Protein AF-0000000078254996 (afdb_homodimer)

Foldseek 3Di:
DCPPPPPPDPPPPPPDPPVPDPDDPPPPPCPVPPPVPPPPPQQDKAKAFWEWAQVCVVVVVVCVQWFPDTPYHHNCLLFVVVDPPRDIDIERFKKKKKKDFDADPNDTDGIIMGIHYQQHGTPQGWDVVVCVVQVLPPAFDKDKDAQQNTGDDPDPPDDGDGDIMIMTMHGHHHPHRDDPPPPPPPVD/DDPPPPPPDPPPPPPDPPVPDPDDPPPPPPPPPPPVPPPPPQQDKAKAFWEWAQVCVVVVVVCVQWFPDTPYHHNCLLFVVVDPPRDIDIERFKKKKKKDFDADPNDTDGIIMGIHYQAHGTPQGWDVVVCVVQVLPPAFDKDKDAQQNTGDDPDPPDDGDGDIMIMTMHGHHHPHRDDPPPPPPPVD

Organism: Caenorhabditis remanei (NCBI:txid31234)

Nearest PDB structures (foldseek):
  3ule-assembly1_D  TM=3.523E-01  e=4.852E+00  Bos taurus
  3ule-assembly1_D  TM=3.523E-01  e=4.850E+00  Bos taurus

Sequence (376 aa):
MIIRLVTILMTSLLTPSWAVNPSKISNFDESFGRISGGAGPLPRQVECYSCMSLSYQTSWKYLQATYIYPKVFTDRCRDPNSERGMPTVMCSSVCVSLMEPDVEAGVFIGFKHIRGCLDRVLRHGFNQSALRTHRFHQNNHCRTLSRSALFNPARTTDPPALGDVQLCSCYGDRCNYSTPLMTSSLLLMIIRLVTILMTSLLTPSWAVNPSKISNFDESFGRISGGAGPLPRQVECYSCMSLSYQTSWKYLQATYIYPKVFTDRCRDPNSERGMPTVMCSSVCVSLMEPDVEAGVFIGFKHIRGCLDRVLRHGFNQSALRTHRFHQNNHCRTLSRSALFNPARTTDPPALGDVQLCSCYGDRCNYSTPLMTSSLLL

Structure (mmCIF, N/CA/C/O backbone):
data_AF-0000000078254996-model_v1
#
loop_
_entity.id
_entity.type
_entity.pdbx_description
1 polymer 'Uncharacterized protein'
#
loop_
_atom_site.group_PDB
_atom_site.id
_atom_site.type_symbol
_atom_site.label_atom_id
_atom_site.label_alt_id
_atom_site.label_comp_id
_atom_site.label_asym_id
_atom_site.label_entity_id
_atom_site.label_seq_id
_atom_site.pdbx_PDB_ins_code
_atom_site.Cartn_x
_atom_site.Cartn_y
_atom_site.Cartn_z
_atom_site.occupancy
_atom_site.B_iso_or_equiv
_atom_site.auth_seq_id
_atom_site.auth_comp_id
_atom_site.auth_asym_id
_atom_site.auth_atom_id
_atom_site.pdbx_PDB_model_num
ATOM 1 N N . MET A 1 1 ? 70.875 24.422 -9.594 1 22.95 1 MET A N 1
ATOM 2 C CA . MET A 1 1 ? 70.312 24.422 -8.266 1 22.95 1 MET A CA 1
ATOM 3 C C . MET A 1 1 ? 70.188 25.828 -7.699 1 22.95 1 MET A C 1
ATOM 5 O O . MET A 1 1 ? 69.938 26.016 -6.516 1 22.95 1 MET A O 1
ATOM 9 N N . ILE A 1 2 ? 70.375 26.906 -8.484 1 27.72 2 ILE A N 1
ATOM 10 C CA . ILE A 1 2 ? 70.75 28.234 -8.016 1 27.72 2 ILE A CA 1
ATOM 11 C C . ILE A 1 2 ? 69.562 28.953 -7.383 1 27.72 2 ILE A C 1
ATOM 13 O O . ILE A 1 2 ? 68.562 29.203 -8.055 1 27.72 2 ILE A O 1
ATOM 17 N N . ILE A 1 3 ? 69.312 28.797 -6.004 1 25.34 3 ILE A N 1
ATOM 18 C CA . ILE A 1 3 ? 68.375 29.109 -4.984 1 25.34 3 ILE A CA 1
ATOM 19 C C . ILE A 1 3 ? 68.25 30.609 -4.773 1 25.34 3 ILE A C 1
ATOM 21 O O . ILE A 1 3 ? 69.125 31.219 -4.156 1 25.34 3 ILE A O 1
ATOM 25 N N . ARG A 1 4 ? 68.062 31.453 -5.844 1 24.3 4 ARG A N 1
ATOM 26 C CA . ARG A 1 4 ? 68.25 32.875 -5.641 1 24.3 4 ARG A CA 1
ATOM 27 C C . ARG A 1 4 ? 67.25 33.406 -4.609 1 24.3 4 ARG A C 1
ATOM 29 O O . ARG A 1 4 ? 66 33.281 -4.777 1 24.3 4 ARG A O 1
ATOM 36 N N . LEU A 1 5 ? 67.625 33.531 -3.295 1 25.73 5 LEU A N 1
ATOM 37 C CA . LEU A 1 5 ? 67.062 33.906 -2 1 25.73 5 LEU A CA 1
ATOM 38 C C . LEU A 1 5 ? 66.562 35.344 -2.023 1 25.73 5 LEU A C 1
ATOM 40 O O . LEU A 1 5 ? 67.375 36.281 -2.211 1 25.73 5 LEU A O 1
ATOM 44 N N . VAL A 1 6 ? 65.438 35.625 -2.775 1 26.94 6 VAL A N 1
ATOM 45 C CA . VAL A 1 6 ? 65.062 37.031 -2.961 1 26.94 6 VAL A CA 1
ATOM 46 C C . VAL A 1 6 ? 64.688 37.656 -1.616 1 26.94 6 VAL A C 1
ATOM 48 O O . VAL A 1 6 ? 63.844 37.125 -0.894 1 26.94 6 VAL A O 1
ATOM 51 N N . THR A 1 7 ? 65.562 38.375 -0.897 1 23.38 7 THR A N 1
ATOM 52 C CA . THR A 1 7 ? 65.625 39.062 0.392 1 23.38 7 THR A CA 1
ATOM 53 C C . THR A 1 7 ? 64.562 40.188 0.434 1 23.38 7 THR A C 1
ATOM 55 O O . THR A 1 7 ? 64.688 41.188 -0.291 1 23.38 7 THR A O 1
ATOM 58 N N . ILE A 1 8 ? 63.281 39.812 0.28 1 26.47 8 ILE A N 1
ATOM 59 C CA . ILE A 1 8 ? 62.312 40.906 0.148 1 26.47 8 ILE A CA 1
ATOM 60 C C . ILE A 1 8 ? 62.344 41.781 1.407 1 26.47 8 ILE A C 1
ATOM 62 O O . ILE A 1 8 ? 62.281 41.25 2.523 1 26.47 8 ILE A O 1
ATOM 66 N N . LEU A 1 9 ? 62.875 43 1.318 1 25.31 9 LEU A N 1
ATOM 67 C CA . LEU A 1 9 ? 63.125 44.125 2.221 1 25.31 9 LEU A CA 1
ATOM 68 C C . LEU A 1 9 ? 61.844 44.562 2.898 1 25.31 9 LEU A C 1
ATOM 70 O O . LEU A 1 9 ? 60.875 44.906 2.225 1 25.31 9 LEU A O 1
ATOM 74 N N . MET A 1 10 ? 61.531 44.125 4.188 1 25.19 10 MET A N 1
ATOM 75 C CA . MET A 1 10 ? 60.469 44.219 5.16 1 25.19 10 MET A CA 1
ATOM 76 C C . MET A 1 10 ? 60.281 45.656 5.633 1 25.19 10 MET A C 1
ATOM 78 O O . MET A 1 10 ? 61.156 46.25 6.27 1 25.19 10 MET A O 1
ATOM 82 N N . THR A 1 11 ? 60.031 46.656 4.703 1 25.75 11 THR A N 1
ATOM 83 C CA . THR A 1 11 ? 60.031 48.031 5.191 1 25.75 11 THR A CA 1
ATOM 84 C C . THR A 1 11 ? 58.969 48.219 6.285 1 25.75 11 THR A C 1
ATOM 86 O O . THR A 1 11 ? 57.844 47.75 6.145 1 25.75 11 THR A O 1
ATOM 89 N N . SER A 1 12 ? 59.406 48.375 7.543 1 26.39 12 SER A N 1
ATOM 90 C CA . SER A 1 12 ? 58.812 48.5 8.875 1 26.39 12 SER A CA 1
ATOM 91 C C . SER A 1 12 ? 58 49.781 8.977 1 26.39 12 SER A C 1
ATOM 93 O O . SER A 1 12 ? 58.531 50.906 8.883 1 26.39 12 SER A O 1
ATOM 95 N N . LEU A 1 13 ? 56.875 49.875 8.195 1 27.14 13 LEU A N 1
ATOM 96 C CA . LEU A 1 13 ? 56.062 51.125 8.242 1 27.14 13 LEU A CA 1
ATOM 97 C C . LEU A 1 13 ? 55.625 51.438 9.664 1 27.14 13 LEU A C 1
ATOM 99 O O . LEU A 1 13 ? 55.125 50.562 10.367 1 27.14 13 LEU A O 1
ATOM 103 N N . LEU A 1 14 ? 56.281 52.406 10.266 1 28.95 14 LEU A N 1
ATOM 104 C CA . LEU A 1 14 ? 56.219 53.031 11.594 1 28.95 14 LEU A CA 1
ATOM 105 C C . LEU A 1 14 ? 54.812 53.562 11.867 1 28.95 14 LEU A C 1
ATOM 107 O O . LEU A 1 14 ? 54.375 54.5 11.188 1 28.95 14 LEU A O 1
ATOM 111 N N . THR A 1 15 ? 53.75 52.812 11.719 1 30.97 15 THR A N 1
ATOM 112 C CA . THR A 1 15 ? 52.438 53.469 11.797 1 30.97 15 THR A CA 1
ATOM 113 C C . THR A 1 15 ? 52.25 54.156 13.148 1 30.97 15 THR A C 1
ATOM 115 O O . THR A 1 15 ? 52.625 53.594 14.188 1 30.97 15 THR A O 1
ATOM 118 N N . PRO A 1 16 ? 52.188 55.5 13.172 1 28.94 16 PRO A N 1
ATOM 119 C CA . PRO A 1 16 ? 52.156 56.438 14.312 1 28.94 16 PRO A CA 1
ATOM 120 C C . PRO A 1 16 ? 51.031 56.094 15.297 1 28.94 16 PRO A C 1
ATOM 122 O O . PRO A 1 16 ? 50.031 55.5 14.906 1 28.94 16 PRO A O 1
ATOM 125 N N . SER A 1 17 ? 51.344 55.938 16.594 1 26.16 17 SER A N 1
ATOM 126 C CA . SER A 1 17 ? 50.688 55.5 17.812 1 26.16 17 SER A CA 1
ATOM 127 C C . SER A 1 17 ? 49.656 56.531 18.297 1 26.16 17 SER A C 1
ATOM 129 O O . SER A 1 17 ? 49.938 57.281 19.234 1 26.16 17 SER A O 1
ATOM 131 N N . TRP A 1 18 ? 48.844 57.125 17.359 1 28.91 18 TRP A N 1
ATOM 132 C CA . TRP A 1 18 ? 48.062 58.219 17.953 1 28.91 18 TRP A CA 1
ATOM 133 C C . TRP A 1 18 ? 47.281 57.719 19.156 1 28.91 18 TRP A C 1
ATOM 135 O O . TRP A 1 18 ? 46.531 56.75 19.062 1 28.91 18 TRP A O 1
ATOM 145 N N . ALA A 1 19 ? 47.844 57.969 20.359 1 26.11 19 ALA A N 1
ATOM 146 C CA . ALA A 1 19 ? 47.406 57.656 21.719 1 26.11 19 ALA A CA 1
ATOM 147 C C . ALA A 1 19 ? 46.062 58.312 22.016 1 26.11 19 ALA A C 1
ATOM 149 O O . ALA A 1 19 ? 45.969 59.562 22.125 1 26.11 19 ALA A O 1
ATOM 150 N N . VAL A 1 20 ? 45.062 58.125 21.172 1 27.55 20 VAL A N 1
ATOM 151 C CA . VAL A 1 20 ? 43.812 58.812 21.422 1 27.55 20 VAL A CA 1
ATOM 152 C C . VAL A 1 20 ? 43.406 58.625 22.875 1 27.55 20 VAL A C 1
ATOM 154 O O . VAL A 1 20 ? 43.5 57.5 23.406 1 27.55 20 VAL A O 1
ATOM 157 N N . ASN A 1 21 ? 43.406 59.688 23.656 1 23.78 21 ASN A N 1
ATOM 158 C CA . ASN A 1 21 ? 43.125 59.875 25.078 1 23.78 21 ASN A CA 1
ATOM 159 C C . ASN A 1 21 ? 41.781 59.25 25.484 1 23.78 21 ASN A C 1
ATOM 161 O O . ASN A 1 21 ? 40.75 59.5 24.812 1 23.78 21 ASN A O 1
ATOM 165 N N . PRO A 1 22 ? 41.719 58.281 26.469 1 26.22 22 PRO A N 1
ATOM 166 C CA . PRO A 1 22 ? 40.656 57.375 26.844 1 26.22 22 PRO A CA 1
ATOM 167 C C . PRO A 1 22 ? 39.5 58.062 27.578 1 26.22 22 PRO A C 1
ATOM 169 O O . PRO A 1 22 ? 38.594 57.406 28.094 1 26.22 22 PRO A O 1
ATOM 172 N N . SER A 1 23 ? 39.688 59.438 27.734 1 24.62 23 SER A N 1
ATOM 173 C CA . SER A 1 23 ? 39.094 59.812 29 1 24.62 23 SER A CA 1
ATOM 174 C C . SER A 1 23 ? 37.625 59.344 29.062 1 24.62 23 SER A C 1
ATOM 176 O O . SER A 1 23 ? 37.219 58.719 30.016 1 24.62 23 SER A O 1
ATOM 178 N N . LYS A 1 24 ? 36.781 60.469 29.109 1 30.44 24 LYS A N 1
ATOM 179 C CA . LYS A 1 24 ? 35.562 60.719 29.875 1 30.44 24 LYS A CA 1
ATOM 180 C C . LYS A 1 24 ? 34.375 59.906 29.328 1 30.44 24 LYS A C 1
ATOM 182 O O . LYS A 1 24 ? 33.844 60.219 28.266 1 30.44 24 LYS A O 1
ATOM 187 N N . ILE A 1 25 ? 34.406 58.625 29.516 1 26.64 25 ILE A N 1
ATOM 188 C CA . ILE A 1 25 ? 33.25 57.844 29.062 1 26.64 25 ILE A CA 1
ATOM 189 C C . ILE A 1 25 ? 32 58.281 29.828 1 26.64 25 ILE A C 1
ATOM 191 O O . ILE A 1 25 ? 31.938 58.125 31.047 1 26.64 25 ILE A O 1
ATOM 195 N N . SER A 1 26 ? 31.578 59.5 29.5 1 24.67 26 SER A N 1
ATOM 196 C CA . SER A 1 26 ? 30.312 59.938 30.109 1 24.67 26 SER A CA 1
ATOM 197 C C . SER A 1 26 ? 29.328 58.812 30.203 1 24.67 26 SER A C 1
ATOM 199 O O . SER A 1 26 ? 29.234 57.969 29.297 1 24.67 26 SER A O 1
ATOM 201 N N . ASN A 1 27 ? 29.094 58.5 31.469 1 25.14 27 ASN A N 1
ATOM 202 C CA . ASN A 1 27 ? 28.078 57.531 31.891 1 25.14 27 ASN A CA 1
ATOM 203 C C . ASN A 1 27 ? 26.734 57.812 31.25 1 25.14 27 ASN A C 1
ATOM 205 O O . ASN A 1 27 ? 26.078 58.812 31.562 1 25.14 27 ASN A O 1
ATOM 209 N N . PHE A 1 28 ? 26.641 57.938 29.906 1 25 28 PHE A N 1
ATOM 210 C CA . PHE A 1 28 ? 25.281 58.062 29.391 1 25 28 PHE A CA 1
ATOM 211 C C . PHE A 1 28 ? 24.328 57.094 30.062 1 25 28 PHE A C 1
ATOM 213 O O . PHE A 1 28 ? 24.578 55.875 30.062 1 25 28 PHE A O 1
ATOM 220 N N . ASP A 1 29 ? 23.828 57.531 31.234 1 24.44 29 ASP A N 1
ATOM 221 C CA . ASP A 1 29 ? 22.688 56.875 31.875 1 24.44 29 ASP A CA 1
ATOM 222 C C . ASP A 1 29 ? 21.688 56.375 30.844 1 24.44 29 ASP A C 1
ATOM 224 O O . ASP A 1 29 ? 21.156 57.156 30.047 1 24.44 29 ASP A O 1
ATOM 228 N N . GLU A 1 30 ? 21.922 55.25 30.266 1 26.23 30 GLU A N 1
ATOM 229 C CA . GLU A 1 30 ? 21.047 54.562 29.328 1 26.23 30 GLU A CA 1
ATOM 230 C C . GLU A 1 30 ? 19.625 54.469 29.875 1 26.23 30 GLU A C 1
ATOM 232 O O . GLU A 1 30 ? 19.312 53.594 30.703 1 26.23 30 GLU A O 1
ATOM 237 N N . SER A 1 31 ? 19.078 55.594 30.344 1 27.75 31 SER A N 1
ATOM 238 C CA . SER A 1 31 ? 17.641 55.406 30.531 1 27.75 31 SER A CA 1
ATOM 239 C C . SER A 1 31 ? 17 54.688 29.344 1 27.75 31 SER A C 1
ATOM 241 O O . SER A 1 31 ? 16.75 55.312 28.312 1 27.75 31 SER A O 1
ATOM 243 N N . PHE A 1 32 ? 17.438 53.531 29.016 1 26.98 32 PHE A N 1
ATOM 244 C CA . PHE A 1 32 ? 16.719 52.719 28.031 1 26.98 32 PHE A CA 1
ATOM 245 C C . PHE A 1 32 ? 15.219 52.75 28.281 1 26.98 32 PHE A C 1
ATOM 247 O O . PHE A 1 32 ? 14.773 52.469 29.406 1 26.98 32 PHE A O 1
ATOM 254 N N . GLY A 1 33 ? 14.508 53.719 27.859 1 29.7 33 GLY A N 1
ATOM 255 C CA . GLY A 1 33 ? 13.055 53.688 27.844 1 29.7 33 GLY A CA 1
ATOM 256 C C . GLY A 1 33 ? 12.5 52.281 27.734 1 29.7 33 GLY A C 1
ATOM 257 O O . GLY A 1 33 ? 13.008 51.438 26.969 1 29.7 33 GLY A O 1
ATOM 258 N N . ARG A 1 34 ? 11.961 51.75 28.828 1 32.97 34 ARG A N 1
ATOM 259 C CA . ARG A 1 34 ? 11.07 50.594 28.812 1 32.97 34 ARG A CA 1
ATOM 260 C C . ARG A 1 34 ? 10.156 50.625 27.594 1 32.97 34 ARG A C 1
ATOM 262 O O . ARG A 1 34 ? 9.234 51.469 27.516 1 32.97 34 ARG A O 1
ATOM 269 N N . ILE A 1 35 ? 10.641 50.688 26.359 1 32.84 35 ILE A N 1
ATOM 270 C CA . ILE A 1 35 ? 9.633 50.406 25.344 1 32.84 35 ILE A CA 1
ATOM 271 C C . ILE A 1 35 ? 8.719 49.281 25.828 1 32.84 35 ILE A C 1
ATOM 273 O O . ILE A 1 35 ? 9.188 48.188 26.172 1 32.84 35 ILE A O 1
ATOM 277 N N . SER A 1 36 ? 7.676 49.562 26.5 1 35.09 36 SER A N 1
ATOM 278 C CA . SER A 1 36 ? 6.598 48.594 26.656 1 35.09 36 SER A CA 1
ATOM 279 C C . SER A 1 36 ? 6.461 47.719 25.422 1 35.09 36 SER A C 1
ATOM 281 O O . SER A 1 36 ? 6.086 48.188 24.344 1 35.09 36 SER A O 1
ATOM 283 N N . GLY A 1 37 ? 7.371 46.969 25.047 1 36.75 37 GLY A N 1
ATOM 284 C CA . GLY A 1 37 ? 7.266 46.031 23.938 1 36.75 37 GLY A CA 1
ATOM 285 C C . GLY A 1 37 ? 5.875 45.438 23.766 1 36.75 37 GLY A C 1
ATOM 286 O O . GLY A 1 37 ? 5.391 44.719 24.656 1 36.75 37 GLY A O 1
ATOM 287 N N . GLY A 1 38 ? 4.918 46.188 23.312 1 39.66 38 GLY A N 1
ATOM 288 C CA . GLY A 1 38 ? 3.664 45.594 22.875 1 39.66 38 GLY A CA 1
ATOM 289 C C . GLY A 1 38 ? 3.822 44.156 22.375 1 39.66 38 GLY A C 1
ATOM 290 O O . GLY A 1 38 ? 4.648 43.906 21.5 1 39.66 38 GLY A O 1
ATOM 291 N N . ALA A 1 39 ? 3.818 43.188 23.281 1 42 39 ALA A N 1
ATOM 292 C CA . ALA A 1 39 ? 3.73 41.812 22.828 1 42 39 ALA A CA 1
ATOM 293 C C . ALA A 1 39 ? 2.961 41.688 21.516 1 42 39 ALA A C 1
ATOM 295 O O . ALA A 1 39 ? 1.772 42 21.469 1 42 39 ALA A O 1
ATOM 296 N N . GLY A 1 40 ? 3.428 42.125 20.438 1 44.94 40 GLY A N 1
ATOM 297 C CA . GLY A 1 40 ? 2.746 41.781 19.203 1 44.94 40 GLY A CA 1
ATOM 298 C C . GLY A 1 40 ? 1.924 40.5 19.312 1 44.94 40 GLY A C 1
ATOM 299 O O . GLY A 1 40 ? 2.111 39.719 20.234 1 44.94 40 GLY A O 1
ATOM 300 N N . PRO A 1 41 ? 0.598 40.594 18.906 1 46.16 41 PRO A N 1
ATOM 301 C CA . PRO A 1 41 ? -0.234 39.406 19.047 1 46.16 41 PRO A CA 1
ATOM 302 C C . PRO A 1 41 ? 0.546 38.094 18.812 1 46.16 41 PRO A C 1
ATOM 304 O O . PRO A 1 41 ? 1.378 38.031 17.906 1 46.16 41 PRO A O 1
ATOM 307 N N . LEU A 1 42 ? 1.033 37.406 19.766 1 49.97 42 LEU A N 1
ATOM 308 C CA . LEU A 1 42 ? 1.587 36.094 19.594 1 49.97 42 LEU A CA 1
ATOM 309 C C . LEU A 1 42 ? 0.935 35.375 18.406 1 49.97 42 LEU A C 1
ATOM 311 O O . LEU A 1 42 ? -0.286 35.438 18.234 1 49.97 42 LEU A O 1
ATOM 315 N N . PRO A 1 43 ? 1.702 35.219 17.312 1 61.31 43 PRO A N 1
ATOM 316 C CA . PRO A 1 43 ? 1.08 34.562 16.172 1 61.31 43 PRO A CA 1
ATOM 317 C C . PRO A 1 43 ? 0.112 33.438 16.578 1 61.31 43 PRO A C 1
ATOM 319 O O . PRO A 1 43 ? 0.36 32.75 17.562 1 61.31 43 PRO A O 1
ATOM 322 N N . ARG A 1 44 ? -1.209 33.562 16.406 1 72.12 44 ARG A N 1
ATOM 323 C CA . ARG A 1 44 ? -2.279 32.656 16.797 1 72.12 44 ARG A CA 1
ATOM 324 C C . ARG A 1 44 ? -1.896 31.203 16.5 1 72.12 44 ARG A C 1
ATOM 326 O O . ARG A 1 44 ? -1.505 30.859 15.383 1 72.12 44 ARG A O 1
ATOM 333 N N . GLN A 1 45 ? -1.504 30.484 17.578 1 89.62 45 GLN A N 1
ATOM 334 C CA . GLN A 1 45 ? -1.295 29.047 17.484 1 89.62 45 GLN A CA 1
ATOM 335 C C . GLN A 1 45 ? -2.623 28.297 17.375 1 89.62 45 GLN A C 1
ATOM 337 O O . GLN A 1 45 ? -3.666 28.812 17.781 1 89.62 45 GLN A O 1
ATOM 342 N N . VAL A 1 46 ? -2.588 27.328 16.594 1 94.31 46 VAL A N 1
ATOM 343 C CA . VAL A 1 46 ? -3.779 26.5 16.453 1 94.31 46 VAL A CA 1
ATOM 344 C C . VAL A 1 46 ? -3.488 25.078 16.953 1 94.31 46 VAL A C 1
ATOM 346 O O . VAL A 1 46 ? -2.348 24.609 16.891 1 94.31 46 VAL A O 1
ATOM 349 N N . GLU A 1 47 ? -4.547 24.469 17.453 1 96.69 47 GLU A N 1
ATOM 350 C CA . GLU A 1 47 ? -4.465 23.078 17.906 1 96.69 47 GLU A CA 1
ATOM 351 C C . GLU A 1 47 ? -4.875 22.109 16.797 1 96.69 47 GLU A C 1
ATOM 353 O O . GLU A 1 47 ? -5.953 22.25 16.219 1 96.69 47 GLU A O 1
ATOM 358 N N . CYS A 1 48 ? -3.996 21.172 16.531 1 97.56 48 CYS A N 1
ATOM 359 C CA . CYS A 1 48 ? -4.277 20.219 15.469 1 97.56 48 CYS A CA 1
ATOM 360 C C . CYS A 1 48 ? -4.211 18.781 15.984 1 97.56 48 CYS A C 1
ATOM 362 O O . CYS A 1 48 ? -3.418 18.469 16.875 1 97.56 48 CYS A O 1
ATOM 364 N N . TYR A 1 49 ? -5.066 17.906 15.414 1 98.19 49 TYR A N 1
ATOM 365 C CA . TYR A 1 49 ? -4.887 16.484 15.688 1 98.19 49 TYR A CA 1
ATOM 366 C C . TYR A 1 49 ? -3.533 16 15.188 1 98.19 49 TYR A C 1
ATOM 368 O O . TYR A 1 49 ? -3.078 16.406 14.117 1 98.19 49 TYR A O 1
ATOM 376 N N . SER A 1 50 ? -2.918 15.141 15.984 1 98.56 50 SER A N 1
ATOM 377 C CA . SER A 1 50 ? -1.66 14.508 15.594 1 98.56 50 SER A CA 1
ATOM 378 C C . SER A 1 50 ? -1.757 12.992 15.664 1 98.56 50 SER A C 1
ATOM 380 O O . SER A 1 50 ? -1.65 12.406 16.75 1 98.56 50 SER A O 1
ATOM 382 N N . CYS A 1 51 ? -1.909 12.359 14.508 1 98.5 51 CYS A N 1
ATOM 383 C CA . CYS A 1 51 ? -2.086 10.914 14.438 1 98.5 51 CYS A CA 1
ATOM 384 C C . CYS A 1 51 ? -1.763 10.391 13.047 1 98.5 51 CYS A C 1
ATOM 386 O O . CYS A 1 51 ? -1.673 11.172 12.094 1 98.5 51 CYS A O 1
ATOM 388 N N . MET A 1 52 ? -1.454 9.125 12.977 1 98.5 52 MET A N 1
ATOM 389 C CA . MET A 1 52 ? -1.275 8.375 11.742 1 98.5 52 MET A CA 1
ATOM 390 C C . MET A 1 52 ? -1.99 7.027 11.812 1 98.5 52 MET A C 1
ATOM 392 O O . MET A 1 52 ? -2.174 6.48 12.906 1 98.5 52 MET A O 1
ATOM 396 N N . SER A 1 53 ? -2.395 6.598 10.672 1 97.12 53 SER A N 1
ATOM 397 C CA . SER A 1 53 ? -2.982 5.262 10.633 1 97.12 53 SER A CA 1
ATOM 398 C C . SER A 1 53 ? -2.039 4.227 11.227 1 97.12 53 SER A C 1
ATOM 400 O O . SER A 1 53 ? -0.819 4.328 11.078 1 97.12 53 SER A O 1
ATOM 402 N N . LEU A 1 54 ? -2.637 3.232 11.789 1 95.94 54 LEU A N 1
ATOM 403 C CA . LEU A 1 54 ? -1.903 2.232 12.562 1 95.94 54 LEU A CA 1
ATOM 404 C C . LEU A 1 54 ? -0.897 1.499 11.68 1 95.94 54 LEU A C 1
ATOM 406 O O . LEU A 1 54 ? 0.196 1.155 12.133 1 95.94 54 LEU A O 1
ATOM 410 N N . SER A 1 55 ? -1.197 1.256 10.438 1 93.19 55 SER A N 1
ATOM 411 C CA . SER A 1 55 ? -0.337 0.499 9.531 1 93.19 55 SER A CA 1
ATOM 412 C C . SER A 1 55 ? 1.014 1.183 9.352 1 93.19 55 SER A C 1
ATOM 414 O O . SER A 1 55 ? 2.025 0.519 9.117 1 93.19 55 SER A O 1
ATOM 416 N N . TYR A 1 56 ? 1.087 2.455 9.57 1 97 56 TYR A N 1
ATOM 417 C CA . TYR A 1 56 ? 2.342 3.182 9.422 1 97 56 TYR A CA 1
ATOM 418 C C . TYR A 1 56 ? 3.309 2.842 10.555 1 97 56 TYR A C 1
ATOM 420 O O . TYR A 1 56 ? 4.527 2.932 10.383 1 97 56 TYR A O 1
ATOM 428 N N . GLN A 1 57 ? 2.752 2.438 11.648 1 96.56 57 GLN A N 1
ATOM 429 C CA . GLN A 1 57 ? 3.615 2.09 12.773 1 96.56 57 GLN A CA 1
ATOM 430 C C . GLN A 1 57 ? 4.484 0.879 12.445 1 96.56 57 GLN A C 1
ATOM 432 O O . GLN A 1 57 ? 5.672 0.851 12.781 1 96.56 57 GLN A O 1
ATOM 437 N N . THR A 1 58 ? 3.906 -0.052 11.758 1 90.38 58 THR A N 1
ATOM 438 C CA . THR A 1 58 ? 4.609 -1.278 11.398 1 90.38 58 THR A CA 1
ATOM 439 C C . THR A 1 58 ? 5.766 -0.98 10.445 1 90.38 58 THR A C 1
ATOM 441 O O . THR A 1 58 ? 6.785 -1.672 10.469 1 90.38 58 THR A O 1
ATOM 444 N N . SER A 1 59 ? 5.625 0.152 9.727 1 93.5 59 SER A N 1
ATOM 445 C CA . SER A 1 59 ? 6.633 0.492 8.719 1 93.5 59 SER A CA 1
ATOM 446 C C . SER A 1 59 ? 7.457 1.699 9.156 1 93.5 59 SER A C 1
ATOM 448 O O . SER A 1 59 ? 8.109 2.338 8.328 1 93.5 59 SER A O 1
ATOM 450 N N . TRP A 1 60 ? 7.43 2.008 10.391 1 97.19 60 TRP A N 1
ATOM 451 C CA . TRP A 1 60 ? 7.961 3.291 10.844 1 97.19 60 TRP A CA 1
ATOM 452 C C . TRP A 1 60 ? 9.469 3.367 10.609 1 97.19 60 TRP A C 1
ATOM 454 O O . TRP A 1 60 ? 10 4.438 10.305 1 97.19 60 TRP A O 1
ATOM 464 N N . LYS A 1 61 ? 10.141 2.248 10.711 1 95.88 61 LYS A N 1
ATOM 465 C CA . LYS A 1 61 ? 11.586 2.256 10.5 1 95.88 61 LYS A CA 1
ATOM 466 C C . LYS A 1 61 ? 11.938 2.826 9.133 1 95.88 61 LYS A C 1
ATOM 468 O O . LYS A 1 61 ? 13.016 3.4 8.953 1 95.88 61 LYS A O 1
ATOM 473 N N . TYR A 1 62 ? 11.07 2.74 8.18 1 94.25 62 TYR A N 1
ATOM 474 C CA . TYR A 1 62 ? 11.312 3.24 6.832 1 94.25 62 TYR A CA 1
ATOM 475 C C . TYR A 1 62 ? 10.773 4.66 6.676 1 94.25 62 TYR A C 1
ATOM 477 O O . TYR A 1 62 ? 11.297 5.441 5.879 1 94.25 62 TYR A O 1
ATOM 485 N N . LEU A 1 63 ? 9.773 4.977 7.434 1 96.94 63 LEU A N 1
ATOM 486 C CA . LEU A 1 63 ? 9.039 6.219 7.223 1 96.94 63 LEU A CA 1
ATOM 487 C C . LEU A 1 63 ? 9.68 7.363 8 1 96.94 63 LEU A C 1
ATOM 489 O O . LEU A 1 63 ? 9.492 8.531 7.656 1 96.94 63 LEU A O 1
ATOM 493 N N . GLN A 1 64 ? 10.422 7.047 8.984 1 96.44 64 GLN A N 1
ATOM 494 C CA . GLN A 1 64 ? 10.898 8.031 9.945 1 96.44 64 GLN A CA 1
ATOM 495 C C . GLN A 1 64 ? 11.859 9.023 9.297 1 96.44 64 GLN A C 1
ATOM 497 O O . GLN A 1 64 ? 12.133 10.086 9.852 1 96.44 64 GLN A O 1
ATOM 502 N N . ALA A 1 65 ? 12.453 8.688 8.156 1 94.62 65 ALA A N 1
ATOM 503 C CA . ALA A 1 65 ? 13.328 9.625 7.461 1 94.62 65 ALA A CA 1
ATOM 504 C C . ALA A 1 65 ? 12.523 10.711 6.754 1 94.62 65 ALA A C 1
ATOM 506 O O . ALA A 1 65 ? 13.062 11.773 6.41 1 94.62 65 ALA A O 1
ATOM 507 N N . THR A 1 66 ? 11.312 10.469 6.555 1 96.5 66 THR A N 1
ATOM 508 C CA . THR A 1 66 ? 10.477 11.383 5.781 1 96.5 66 THR A CA 1
ATOM 509 C C . THR A 1 66 ? 9.477 12.094 6.691 1 96.5 66 THR A C 1
ATOM 511 O O . THR A 1 66 ? 9.195 13.281 6.5 1 96.5 66 THR A O 1
ATOM 514 N N . TYR A 1 67 ? 9.016 11.406 7.668 1 97.94 67 TYR A N 1
ATOM 515 C CA . TYR A 1 67 ? 7.918 11.906 8.484 1 97.94 67 TYR A CA 1
ATOM 516 C C . TYR A 1 67 ? 8.352 12.07 9.938 1 97.94 67 TYR A C 1
ATOM 518 O O . TYR A 1 67 ? 9.266 11.383 10.398 1 97.94 67 TYR A O 1
ATOM 526 N N . ILE A 1 68 ? 7.617 12.93 10.547 1 98.44 68 ILE A N 1
ATOM 527 C CA . ILE A 1 68 ? 7.805 13.133 11.984 1 98.44 68 ILE A CA 1
ATOM 528 C C . ILE A 1 68 ? 6.812 12.273 12.758 1 98.44 68 ILE A C 1
ATOM 530 O O . ILE A 1 68 ? 5.641 12.172 12.383 1 98.44 68 ILE A O 1
ATOM 534 N N . TYR A 1 69 ? 7.293 11.688 13.828 1 98.69 69 TYR A N 1
ATOM 535 C CA . TYR A 1 69 ? 6.496 10.781 14.641 1 98.69 69 TYR A CA 1
ATOM 536 C C . TYR A 1 69 ? 5.258 11.477 15.188 1 98.69 69 TYR A C 1
ATOM 538 O O . TYR A 1 69 ? 5.352 12.555 15.781 1 98.69 69 TYR A O 1
ATOM 546 N N . PRO A 1 70 ? 4.121 10.906 14.969 1 98.62 70 PRO A N 1
ATOM 547 C CA . PRO A 1 70 ? 2.898 11.492 15.523 1 98.62 70 PRO A CA 1
ATOM 548 C C . PRO A 1 70 ? 2.752 11.242 17.016 1 98.62 70 PRO A C 1
ATOM 550 O O . PRO A 1 70 ? 3.547 10.508 17.609 1 98.62 70 PRO A O 1
ATOM 553 N N . LYS A 1 71 ? 1.732 11.844 17.547 1 98.75 71 LYS A N 1
ATOM 554 C CA . LYS A 1 71 ? 1.452 11.578 18.953 1 98.75 71 LYS A CA 1
ATOM 555 C C . LYS A 1 71 ? 0.892 10.172 19.156 1 98.75 71 LYS A C 1
ATOM 557 O O . LYS A 1 71 ? 1.078 9.57 20.219 1 98.75 71 LYS A O 1
ATOM 562 N N . VAL A 1 72 ? 0.154 9.648 18.078 1 98.56 72 VAL A N 1
ATOM 563 C CA . VAL A 1 72 ? -0.394 8.305 18.234 1 98.56 72 VAL A CA 1
ATOM 564 C C . VAL A 1 72 ? -0.604 7.676 16.859 1 98.56 72 VAL A C 1
ATOM 566 O O . VAL A 1 72 ? -0.944 8.367 15.891 1 98.56 72 VAL A O 1
ATOM 569 N N . PHE A 1 73 ? -0.333 6.391 16.797 1 98.38 73 PHE A N 1
ATOM 570 C CA . PHE A 1 73 ? -0.761 5.566 15.664 1 98.38 73 PHE A CA 1
ATOM 571 C C . PHE A 1 73 ? -2.078 4.867 15.977 1 98.38 73 PHE A C 1
ATOM 573 O O . PHE A 1 73 ? -2.178 4.129 16.969 1 98.38 73 PHE A O 1
ATOM 580 N N . THR A 1 74 ? -3.059 5.117 15.109 1 97.5 74 THR A N 1
ATOM 581 C CA . THR A 1 74 ? -4.352 4.484 15.352 1 97.5 74 THR A CA 1
ATOM 582 C C . THR A 1 74 ? -5.238 4.57 14.117 1 97.5 74 THR A C 1
ATOM 584 O O . THR A 1 74 ? -5.219 5.574 13.398 1 97.5 74 THR A O 1
ATOM 587 N N . ASP A 1 75 ? -6.047 3.598 13.945 1 94 75 ASP A N 1
ATOM 588 C CA . ASP A 1 75 ? -6.973 3.631 12.82 1 94 75 ASP A CA 1
ATOM 589 C C . ASP A 1 75 ? -8.125 4.598 13.086 1 94 75 ASP A C 1
ATOM 591 O O . ASP A 1 75 ? -8.859 4.965 12.164 1 94 75 ASP A O 1
ATOM 595 N N . ARG A 1 76 ? -8.258 5.047 14.266 1 95.94 76 ARG A N 1
ATOM 596 C CA . ARG A 1 76 ? -9.242 6.078 14.594 1 95.94 76 ARG A CA 1
ATOM 597 C C . ARG A 1 76 ? -8.82 7.43 14.023 1 95.94 76 ARG A C 1
ATOM 599 O O . ARG A 1 76 ? -9.609 8.375 14.016 1 95.94 76 ARG A O 1
ATOM 606 N N . CYS A 1 77 ? -7.664 7.426 13.469 1 97.12 77 CYS A N 1
ATOM 607 C CA . CYS A 1 77 ? -7.172 8.648 12.844 1 97.12 77 CYS A CA 1
ATOM 608 C C . CYS A 1 77 ? -8.016 9.016 11.633 1 97.12 77 CYS A C 1
ATOM 610 O O . CYS A 1 77 ? -7.957 10.148 11.148 1 97.12 77 CYS A O 1
ATOM 612 N N . ARG A 1 78 ? -8.75 8.102 11.133 1 95.44 78 ARG A N 1
ATOM 613 C CA . ARG A 1 78 ? -9.664 8.359 10.023 1 95.44 78 ARG A CA 1
ATOM 614 C C . ARG A 1 78 ? -10.703 9.406 10.398 1 95.44 78 ARG A C 1
ATOM 616 O O . ARG A 1 78 ? -11.109 10.227 9.562 1 95.44 78 ARG A O 1
ATOM 623 N N . ASP A 1 79 ? -11.156 9.367 11.617 1 94.94 79 ASP A N 1
ATOM 624 C CA . ASP A 1 79 ? -12.125 10.312 12.156 1 94.94 79 ASP A CA 1
ATOM 625 C C . ASP A 1 79 ? -11.812 10.648 13.609 1 94.94 79 ASP A C 1
ATOM 627 O O . ASP A 1 79 ? -12.531 10.219 14.523 1 94.94 79 ASP A O 1
ATOM 631 N N . PRO A 1 80 ? -10.828 11.492 13.75 1 95.81 80 PRO A N 1
ATOM 632 C CA . PRO A 1 80 ? -10.367 11.75 15.117 1 95.81 80 PRO A CA 1
ATOM 633 C C . PRO A 1 80 ? -11.391 12.516 15.945 1 95.81 80 PRO A C 1
ATOM 635 O O . PRO A 1 80 ? -11.367 12.453 17.188 1 95.81 80 PRO A O 1
ATOM 638 N N . ASN A 1 81 ? -12.289 13.195 15.328 1 92.25 81 ASN A N 1
ATOM 639 C CA . ASN A 1 81 ? -13.281 13.984 16.047 1 92.25 81 ASN A CA 1
ATOM 640 C C . ASN A 1 81 ? -14.297 13.086 16.75 1 92.25 81 ASN A C 1
ATOM 642 O O . ASN A 1 81 ? -14.969 13.523 17.688 1 92.25 81 ASN A O 1
ATOM 646 N N . SER A 1 82 ? -14.359 11.875 16.297 1 91.12 82 SER A N 1
ATOM 647 C CA . SER A 1 82 ? -15.305 10.93 16.875 1 91.12 82 SER A CA 1
ATOM 648 C C . SER A 1 82 ? -14.68 10.164 18.031 1 91.12 82 SER A C 1
ATOM 650 O O . SER A 1 82 ? -15.359 9.414 18.734 1 91.12 82 SER A O 1
ATOM 652 N N . GLU A 1 83 ? -13.422 10.336 18.219 1 88.25 83 GLU A N 1
ATOM 653 C CA . GLU A 1 83 ? -12.688 9.602 19.234 1 88.25 83 GLU A CA 1
ATOM 654 C C . GLU A 1 83 ? -12.375 10.492 20.438 1 88.25 83 GLU A C 1
ATOM 656 O O . GLU A 1 83 ? -11.695 11.516 20.297 1 88.25 83 GLU A O 1
ATOM 661 N N . ARG A 1 84 ? -12.836 9.977 21.547 1 90 84 ARG A N 1
ATOM 662 C CA . ARG A 1 84 ? -12.508 10.727 22.766 1 90 84 ARG A CA 1
ATOM 663 C C . ARG A 1 84 ? -11.031 10.594 23.109 1 90 84 ARG A C 1
ATOM 665 O O . ARG A 1 84 ? -10.469 9.5 23.078 1 90 84 ARG A O 1
ATOM 672 N N . GLY A 1 85 ? -10.414 11.766 23.312 1 93.81 85 GLY A N 1
ATOM 673 C CA . GLY A 1 85 ? -9.039 11.766 23.812 1 93.81 85 GLY A CA 1
ATOM 674 C C . GLY A 1 85 ? -8.008 11.672 22.703 1 93.81 85 GLY A C 1
ATOM 675 O O . GLY A 1 85 ? -6.855 11.312 22.953 1 93.81 85 GLY A O 1
ATOM 676 N N . MET A 1 86 ? -8.438 11.82 21.516 1 97.12 86 MET A N 1
ATOM 677 C CA . MET A 1 86 ? -7.449 11.844 20.438 1 97.12 86 MET A CA 1
ATOM 678 C C . MET A 1 86 ? -6.41 12.938 20.688 1 97.12 86 MET A C 1
ATOM 680 O O . MET A 1 86 ? -6.762 14.086 20.969 1 97.12 86 MET A O 1
ATOM 684 N N . PRO A 1 87 ? -5.152 12.594 20.547 1 98.12 87 PRO A N 1
ATOM 685 C CA . PRO A 1 87 ? -4.113 13.562 20.891 1 98.12 87 PRO A CA 1
ATOM 686 C C . PRO A 1 87 ? -4.008 14.703 19.891 1 98.12 87 PRO A C 1
ATOM 688 O O . PRO A 1 87 ? -4.324 14.523 18.703 1 98.12 87 PRO A O 1
ATOM 691 N N . THR A 1 88 ? -3.564 15.844 20.406 1 97.69 88 THR A N 1
ATOM 692 C CA . THR A 1 88 ? -3.369 17.047 19.594 1 97.69 88 THR A CA 1
ATOM 693 C C . THR A 1 88 ? -1.998 17.656 19.859 1 97.69 88 THR A C 1
ATOM 695 O O . THR A 1 88 ? -1.295 17.25 20.781 1 97.69 88 THR A O 1
ATOM 698 N N . VAL A 1 89 ? -1.619 18.562 19.016 1 98 89 VAL A N 1
ATOM 699 C CA . VAL A 1 89 ? -0.398 19.344 19.156 1 98 89 VAL A CA 1
ATOM 700 C C . VAL A 1 89 ? -0.682 20.797 18.812 1 98 89 VAL A C 1
ATOM 702 O O . VAL A 1 89 ? -1.583 21.094 18.016 1 98 89 VAL A O 1
ATOM 705 N N . MET A 1 90 ? 0.085 21.672 19.469 1 97.06 90 MET A N 1
ATOM 706 C CA . MET A 1 90 ? -0.02 23.078 19.125 1 97.06 90 MET A CA 1
ATOM 707 C C . MET A 1 90 ? 0.828 23.406 17.906 1 97.06 90 MET A C 1
ATOM 709 O O . MET A 1 90 ? 2.012 23.078 17.859 1 97.06 90 MET A O 1
ATOM 713 N N . CYS A 1 91 ? 0.179 24.016 16.938 1 94.94 91 CYS A N 1
ATOM 714 C CA . CYS A 1 91 ? 0.836 24.375 15.688 1 94.94 91 CYS A CA 1
ATOM 715 C C . CYS A 1 91 ? 0.893 25.891 15.523 1 94.94 9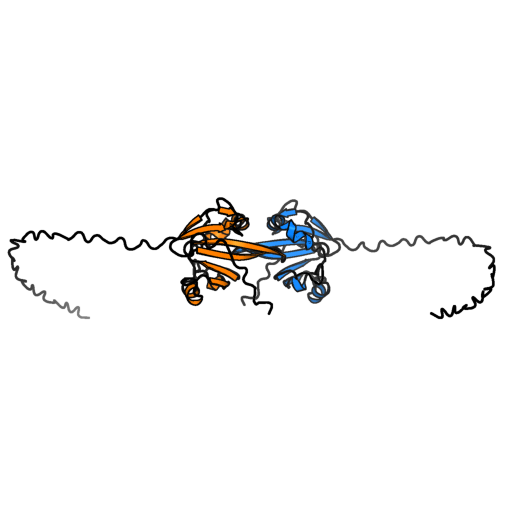1 CYS A C 1
ATOM 717 O O . CYS A 1 91 ? 0.132 26.625 16.172 1 94.94 91 CYS A O 1
ATOM 719 N N . SER A 1 92 ? 1.805 26.375 14.672 1 87.81 92 SER A N 1
ATOM 720 C CA . SER A 1 92 ? 1.953 27.812 14.477 1 87.81 92 SER A CA 1
ATOM 721 C C . SER A 1 92 ? 0.735 28.406 13.773 1 87.81 92 SER A C 1
ATOM 723 O O . SER A 1 92 ? 0.198 29.422 14.203 1 87.81 92 SER A O 1
ATOM 725 N N . SER A 1 93 ? 0.262 27.75 12.602 1 83.62 93 SER A N 1
ATOM 726 C CA . SER A 1 93 ? -0.874 28.438 12 1 83.62 93 SER A CA 1
ATOM 727 C C . SER A 1 93 ? -1.723 27.484 11.172 1 83.62 93 SER A C 1
ATOM 729 O O . SER A 1 93 ? -2.891 27.766 10.891 1 83.62 93 SER A O 1
ATOM 731 N N . VAL A 1 94 ? -1.256 26.422 10.828 1 93.25 94 VAL A N 1
ATOM 732 C CA . VAL A 1 94 ? -1.974 25.641 9.828 1 93.25 94 VAL A CA 1
ATOM 733 C C . VAL A 1 94 ? -1.984 24.156 10.227 1 93.25 94 VAL A C 1
ATOM 735 O O . VAL A 1 94 ? -0.943 23.594 10.57 1 93.25 94 VAL A O 1
ATOM 738 N N . CYS A 1 95 ? -3.215 23.594 10.234 1 96.19 95 CYS A N 1
ATOM 739 C CA . CYS A 1 95 ? -3.373 22.141 10.375 1 96.19 95 CYS A CA 1
ATOM 740 C C . CYS A 1 95 ? -3.43 21.469 9.008 1 96.19 95 CYS A C 1
ATOM 742 O O . CYS A 1 95 ? -3.939 22.047 8.047 1 96.19 95 CYS A O 1
ATOM 744 N N . VAL A 1 96 ? -2.93 20.234 9 1 97.12 96 VAL A N 1
ATOM 745 C CA . VAL A 1 96 ? -3 19.547 7.719 1 97.12 96 VAL A CA 1
ATOM 746 C C . VAL A 1 96 ? -3.445 18.094 7.941 1 97.12 96 VAL A C 1
ATOM 748 O O . VAL A 1 96 ? -3.295 17.562 9.039 1 97.12 96 VAL A O 1
ATOM 751 N N . SER A 1 97 ? -4 17.547 6.906 1 97.69 97 SER A N 1
ATOM 752 C CA . SER A 1 97 ? -4.301 16.125 6.781 1 97.69 97 SER A CA 1
ATOM 753 C C . SER A 1 97 ? -3.855 15.578 5.43 1 97.69 97 SER A C 1
ATOM 755 O O . SER A 1 97 ? -4.105 16.203 4.395 1 97.69 97 SER A O 1
ATOM 757 N N . LEU A 1 98 ? -3.143 14.523 5.5 1 97.75 98 LEU A N 1
ATOM 758 C CA . LEU A 1 98 ? -2.768 13.758 4.312 1 97.75 98 LEU A CA 1
ATOM 759 C C . LEU A 1 98 ? -3.576 12.469 4.223 1 97.75 98 LEU A C 1
ATOM 761 O O . LEU A 1 98 ? -3.777 11.789 5.227 1 97.75 98 LEU A O 1
ATOM 765 N N . MET A 1 99 ? -4.027 12.164 3.025 1 97.5 99 MET A N 1
ATOM 766 C CA . MET A 1 99 ? -4.809 10.953 2.807 1 97.5 99 MET A CA 1
ATOM 767 C C . MET A 1 99 ? -4.355 10.234 1.538 1 97.5 99 MET A C 1
ATOM 769 O O . MET A 1 99 ? -4.133 10.875 0.507 1 97.5 99 MET A O 1
ATOM 773 N N . GLU A 1 100 ? -4.172 8.945 1.614 1 96.56 100 GLU A N 1
ATOM 774 C CA . GLU A 1 100 ? -3.854 8.109 0.46 1 96.56 100 GLU A CA 1
ATOM 775 C C . GLU A 1 100 ? -4.691 6.836 0.453 1 96.56 100 GLU A C 1
ATOM 777 O O . GLU A 1 100 ? -5.098 6.348 1.51 1 96.56 100 GLU A O 1
ATOM 782 N N . PRO A 1 101 ? -4.91 6.355 -0.784 1 94.88 101 PRO A N 1
ATOM 783 C CA . PRO A 1 101 ? -5.594 5.059 -0.822 1 94.88 101 PRO A CA 1
ATOM 784 C C . PRO A 1 101 ? -4.727 3.92 -0.292 1 94.88 101 PRO A C 1
ATOM 786 O O . PRO A 1 101 ? -3.512 3.916 -0.497 1 94.88 101 PRO A O 1
ATOM 789 N N . ASP A 1 102 ? -5.414 3.092 0.45 1 94.94 102 ASP A N 1
ATOM 790 C CA . ASP A 1 102 ? -4.801 1.847 0.906 1 94.94 102 ASP A CA 1
ATOM 791 C C . ASP A 1 102 ? -5.16 0.688 -0.022 1 94.94 102 ASP A C 1
ATOM 793 O O . ASP A 1 102 ? -6.281 0.176 0.019 1 94.94 102 ASP A O 1
ATOM 797 N N . VAL A 1 103 ? -4.141 0.354 -0.861 1 94.56 103 VAL A N 1
ATOM 798 C CA . VAL A 1 103 ? -4.336 -0.738 -1.809 1 94.56 103 VAL A CA 1
ATOM 799 C C . VAL A 1 103 ? -3.338 -1.857 -1.521 1 94.56 103 VAL A C 1
ATOM 801 O O . VAL A 1 103 ? -2.129 -1.624 -1.476 1 94.56 103 VAL A O 1
ATOM 804 N N . GLU A 1 104 ? -3.887 -2.998 -1.271 1 95.44 104 GLU A N 1
ATOM 805 C CA . GLU A 1 104 ? -3.07 -4.184 -1.019 1 95.44 104 GLU A CA 1
ATOM 806 C C . GLU A 1 104 ? -3.385 -5.293 -2.018 1 95.44 104 GLU A C 1
ATOM 808 O O . GLU A 1 104 ? -4.535 -5.719 -2.137 1 95.44 104 GLU A O 1
ATOM 813 N N . ALA A 1 105 ? -2.35 -5.715 -2.76 1 96.88 105 ALA A N 1
ATOM 814 C CA . ALA A 1 105 ? -2.514 -6.789 -3.734 1 96.88 105 ALA A CA 1
ATOM 815 C C . ALA A 1 105 ? -3.652 -6.48 -4.703 1 96.88 105 ALA A C 1
ATOM 817 O O . ALA A 1 105 ? -4.422 -7.375 -5.066 1 96.88 105 ALA A O 1
ATOM 818 N N . GLY A 1 106 ? -3.734 -5.23 -4.996 1 96.12 106 GLY A N 1
ATOM 819 C CA . GLY A 1 106 ? -4.699 -4.789 -5.988 1 96.12 106 GLY A CA 1
ATOM 820 C C . GLY A 1 106 ? -6.09 -4.586 -5.422 1 96.12 106 GLY A C 1
ATOM 821 O O . GLY A 1 106 ? -7.031 -4.289 -6.16 1 96.12 106 GLY A O 1
ATOM 822 N N . VAL A 1 107 ? -6.242 -4.812 -4.164 1 95.38 107 VAL A N 1
ATOM 823 C CA . VAL A 1 107 ? -7.539 -4.664 -3.512 1 95.38 107 VAL A CA 1
ATOM 824 C C . VAL A 1 107 ? -7.566 -3.365 -2.707 1 95.38 107 VAL A C 1
ATOM 826 O O . VAL A 1 107 ? -6.672 -3.107 -1.9 1 95.38 107 VAL A O 1
ATOM 829 N N . PHE A 1 108 ? -8.617 -2.578 -2.969 1 94.12 108 PHE A N 1
ATOM 830 C CA . PHE A 1 108 ? -8.812 -1.351 -2.205 1 94.12 108 PHE A CA 1
ATOM 831 C C . PHE A 1 108 ? -9.391 -1.656 -0.829 1 94.12 108 PHE A C 1
ATOM 833 O O . PHE A 1 108 ? -10.477 -2.225 -0.72 1 94.12 108 PHE A O 1
ATOM 840 N N . ILE A 1 109 ? -8.695 -1.179 0.14 1 92.75 109 ILE A N 1
ATOM 841 C CA . ILE A 1 109 ? -9.07 -1.502 1.513 1 92.75 109 ILE A CA 1
ATOM 842 C C . ILE A 1 109 ? -9.664 -0.268 2.189 1 92.75 109 ILE A C 1
ATOM 844 O O . ILE A 1 109 ? -10.453 -0.388 3.127 1 92.75 109 ILE A O 1
ATOM 848 N N . GLY A 1 110 ? -9.289 0.857 1.752 1 92.88 110 GLY A N 1
ATOM 849 C CA . GLY A 1 110 ? -9.688 2.119 2.354 1 92.88 110 GLY A CA 1
ATOM 850 C C . GLY A 1 110 ? -8.648 3.217 2.18 1 92.88 110 GLY A C 1
ATOM 851 O O . GLY A 1 110 ? -8 3.305 1.137 1 92.88 110 GLY A O 1
ATOM 852 N N . PHE A 1 111 ? -8.641 4.027 3.225 1 95.12 111 PHE A N 1
ATOM 853 C CA . PHE A 1 111 ? -7.695 5.141 3.184 1 95.12 111 PHE A CA 1
ATOM 854 C C . PHE A 1 111 ? -6.824 5.16 4.434 1 95.12 111 PHE A C 1
ATOM 856 O O . PHE A 1 111 ? -7.238 4.68 5.492 1 95.12 111 PHE A O 1
ATOM 863 N N . LYS A 1 112 ? -5.609 5.664 4.223 1 96.62 112 LYS A N 1
ATOM 864 C CA . LYS A 1 112 ? -4.699 5.941 5.332 1 96.62 112 LYS A CA 1
ATOM 865 C C . LYS A 1 112 ? -4.52 7.445 5.531 1 96.62 112 LYS A C 1
ATOM 867 O O . LYS A 1 112 ? -4.613 8.219 4.578 1 96.62 112 LYS A O 1
ATOM 872 N N . HIS A 1 113 ? -4.266 7.742 6.77 1 97.5 113 HIS A N 1
ATOM 873 C CA . HIS A 1 113 ? -4.273 9.156 7.105 1 97.5 113 HIS A CA 1
ATOM 874 C C . HIS A 1 113 ? -3.037 9.547 7.91 1 97.5 113 HIS A C 1
ATOM 876 O O . HIS A 1 113 ? -2.545 8.758 8.719 1 97.5 113 HIS A O 1
ATOM 882 N N . ILE A 1 114 ? -2.615 10.727 7.684 1 98.44 114 ILE A N 1
ATOM 883 C CA . ILE A 1 114 ? -1.631 11.43 8.492 1 98.44 114 ILE A CA 1
ATOM 884 C C . ILE A 1 114 ? -2.15 12.828 8.836 1 98.44 114 ILE A C 1
ATOM 886 O O . ILE A 1 114 ? -2.564 13.578 7.949 1 98.44 114 ILE A O 1
ATOM 890 N N . ARG A 1 115 ? -2.125 13.133 10.109 1 98.25 115 ARG A N 1
ATOM 891 C CA . ARG A 1 115 ? -2.611 14.438 10.539 1 98.25 115 ARG A CA 1
ATOM 892 C C . ARG A 1 115 ? -1.606 15.117 11.461 1 98.25 115 ARG A C 1
ATOM 894 O O . ARG A 1 115 ? -0.974 14.469 12.289 1 98.25 115 ARG A O 1
ATOM 901 N N . GLY A 1 116 ? -1.529 16.438 11.273 1 98.25 116 GLY A N 1
ATOM 902 C CA . GLY A 1 116 ? -0.607 17.219 12.094 1 98.25 116 GLY A CA 1
ATOM 903 C C . GLY A 1 116 ? -0.471 18.656 11.641 1 98.25 116 GLY A C 1
ATOM 904 O O . GLY A 1 116 ? -1.419 19.234 11.109 1 98.25 116 GLY A O 1
ATOM 905 N N . CYS A 1 117 ? 0.672 19.25 12.039 1 97.19 117 CYS A N 1
ATOM 906 C CA . CYS A 1 117 ? 0.991 20.625 11.656 1 97.19 117 CYS A CA 1
ATOM 907 C C . CYS A 1 117 ? 1.655 20.672 10.289 1 97.19 117 CYS A C 1
ATOM 909 O O . CYS A 1 117 ? 2.498 19.828 9.969 1 97.19 117 CYS A O 1
ATOM 911 N N . LEU A 1 118 ? 1.29 21.656 9.547 1 96 118 LEU A N 1
ATOM 912 C CA . LEU A 1 118 ? 1.882 21.812 8.219 1 96 118 LEU A CA 1
ATOM 913 C C . LEU A 1 118 ? 3.404 21.797 8.297 1 96 118 LEU A C 1
ATOM 915 O O . LEU A 1 118 ? 4.074 21.219 7.441 1 96 118 LEU A O 1
ATOM 919 N N . ASP A 1 119 ? 3.977 22.328 9.328 1 94.31 119 ASP A N 1
ATOM 920 C CA . ASP A 1 119 ? 5.426 22.5 9.406 1 94.31 119 ASP A CA 1
ATOM 921 C C . ASP A 1 119 ? 6.066 21.359 10.203 1 94.31 119 ASP A C 1
ATOM 923 O O . ASP A 1 119 ? 7.285 21.344 10.383 1 94.31 119 ASP A O 1
ATOM 927 N N . ARG A 1 120 ? 5.289 20.359 10.625 1 96.69 120 ARG A N 1
ATOM 928 C CA . ARG A 1 120 ? 5.859 19.359 11.523 1 96.69 120 ARG A CA 1
ATOM 929 C C . ARG A 1 120 ? 5.43 17.953 11.125 1 96.69 120 ARG A C 1
ATOM 931 O O . ARG A 1 120 ? 5.57 17.016 11.914 1 96.69 120 ARG A O 1
ATOM 938 N N . VAL A 1 121 ? 4.867 17.797 10.008 1 98.06 121 VAL A N 1
ATOM 939 C CA . VAL A 1 121 ? 4.469 16.469 9.578 1 98.06 121 VAL A CA 1
ATOM 940 C C . VAL A 1 121 ? 5.609 15.812 8.797 1 98.06 121 VAL A C 1
ATOM 942 O O . VAL A 1 121 ? 5.836 14.602 8.914 1 98.06 121 VAL A O 1
ATOM 945 N N . LEU A 1 122 ? 6.316 16.625 8.094 1 97.94 122 LEU A N 1
ATOM 946 C CA . LEU A 1 122 ? 7.441 16.141 7.293 1 97.94 122 LEU A CA 1
ATOM 947 C C . LEU A 1 122 ? 8.766 16.609 7.879 1 97.94 122 LEU A C 1
ATOM 949 O O . LEU A 1 122 ? 8.898 17.781 8.281 1 97.94 122 LEU A O 1
ATOM 953 N N . ARG A 1 123 ? 9.75 15.742 7.84 1 97.31 123 ARG A N 1
ATOM 954 C CA . ARG A 1 123 ? 11.062 16.078 8.383 1 97.31 123 ARG A CA 1
ATOM 955 C C . ARG A 1 123 ? 11.719 17.203 7.582 1 97.31 123 ARG A C 1
ATOM 957 O O . ARG A 1 123 ? 12.375 18.078 8.148 1 97.31 123 ARG A O 1
ATOM 964 N N . HIS A 1 124 ? 11.508 17.172 6.32 1 96.5 124 HIS A N 1
ATOM 965 C CA . HIS A 1 124 ? 12.172 18.156 5.465 1 96.5 124 HIS A CA 1
ATOM 966 C C . HIS A 1 124 ? 11.18 19.141 4.879 1 96.5 124 HIS A C 1
ATOM 968 O O . HIS A 1 124 ? 11.5 19.875 3.945 1 96.5 124 HIS A O 1
ATOM 974 N N . GLY A 1 125 ? 10.008 19.031 5.34 1 96.25 125 GLY A N 1
ATOM 975 C CA . GLY A 1 125 ? 8.984 20 5.023 1 96.25 125 GLY A CA 1
ATOM 976 C C . GLY A 1 125 ? 8.406 19.844 3.631 1 96.25 125 GLY A C 1
ATOM 977 O O . GLY A 1 125 ? 8.891 19.016 2.848 1 96.25 125 GLY A O 1
ATOM 978 N N . PHE A 1 126 ? 7.395 20.656 3.371 1 97.06 126 PHE A N 1
ATOM 979 C CA . PHE A 1 126 ? 6.762 20.719 2.059 1 97.06 126 PHE A CA 1
ATOM 980 C C . PHE A 1 126 ? 7.488 21.719 1.158 1 97.06 126 PHE A C 1
ATOM 982 O O . PHE A 1 126 ? 8.117 22.656 1.645 1 97.06 126 PHE A O 1
ATOM 989 N N . ASN A 1 127 ? 7.379 21.406 -0.087 1 96.56 127 ASN A N 1
ATOM 990 C CA . ASN A 1 127 ? 7.82 22.375 -1.09 1 96.56 127 ASN A CA 1
ATOM 991 C C . ASN A 1 127 ? 7 23.656 -1.033 1 96.56 127 ASN A C 1
ATOM 993 O O . ASN A 1 127 ? 5.836 23.672 -1.438 1 96.56 127 ASN A O 1
ATOM 997 N N . GLN A 1 128 ? 7.641 24.75 -0.693 1 95.12 128 GLN A N 1
ATOM 998 C CA . GLN A 1 128 ? 6.93 26.016 -0.455 1 95.12 128 GLN A CA 1
ATOM 999 C C . GLN A 1 128 ? 6.348 26.562 -1.751 1 95.12 128 GLN A C 1
ATOM 1001 O O . GLN A 1 128 ? 5.273 27.172 -1.746 1 95.12 128 GLN A O 1
ATOM 1006 N N . SER A 1 129 ? 7.094 26.359 -2.799 1 95.56 129 SER A N 1
ATOM 1007 C CA . SER A 1 129 ? 6.586 26.812 -4.09 1 95.56 129 SER A CA 1
ATOM 1008 C C . SER A 1 129 ? 5.289 26.109 -4.453 1 95.56 129 SER A C 1
ATOM 1010 O O . SER A 1 129 ? 4.348 26.734 -4.949 1 95.56 129 SER A O 1
ATOM 1012 N N . ALA A 1 130 ? 5.305 24.828 -4.188 1 95.62 130 ALA A N 1
ATOM 1013 C CA . ALA A 1 130 ? 4.09 24.062 -4.445 1 95.62 130 ALA A CA 1
ATOM 1014 C C . ALA A 1 130 ? 2.945 24.531 -3.551 1 95.62 130 ALA A C 1
ATOM 1016 O O . ALA A 1 130 ? 1.809 24.672 -4.008 1 95.62 130 ALA A O 1
ATOM 1017 N N . LEU A 1 131 ? 3.211 24.781 -2.312 1 95.25 131 LEU A N 1
ATOM 1018 C CA . LEU A 1 131 ? 2.182 25.234 -1.386 1 95.25 131 LEU A CA 1
ATOM 1019 C C . LEU A 1 131 ? 1.586 26.562 -1.844 1 95.25 131 LEU A C 1
ATOM 1021 O O . LEU A 1 131 ? 0.37 26.766 -1.777 1 95.25 131 LEU A O 1
ATOM 1025 N N . ARG A 1 132 ? 2.434 27.406 -2.293 1 93.75 132 ARG A N 1
ATOM 1026 C CA . ARG A 1 132 ? 1.98 28.703 -2.754 1 93.75 132 ARG A CA 1
ATOM 1027 C C . ARG A 1 132 ? 1.157 28.578 -4.031 1 93.75 132 ARG A C 1
ATOM 1029 O O . ARG A 1 132 ? 0.081 29.172 -4.145 1 93.75 132 ARG A O 1
ATOM 1036 N N . THR A 1 133 ? 1.697 27.812 -4.926 1 94.25 133 THR A N 1
ATOM 1037 C CA . THR A 1 133 ? 1.05 27.625 -6.219 1 94.25 133 THR A CA 1
ATOM 1038 C C . THR A 1 133 ? -0.364 27.078 -6.043 1 94.25 133 THR A C 1
ATOM 1040 O O . THR A 1 133 ? -1.288 27.5 -6.746 1 94.25 133 THR A O 1
ATOM 1043 N N . HIS A 1 134 ? -0.471 26.281 -5.066 1 93.31 134 HIS A N 1
ATOM 1044 C CA . HIS A 1 134 ? -1.77 25.641 -4.898 1 93.31 134 HIS A CA 1
ATOM 1045 C C . HIS A 1 134 ? -2.551 26.266 -3.748 1 93.31 134 HIS A C 1
ATOM 1047 O O . HIS A 1 134 ? -3.582 25.734 -3.33 1 93.31 134 HIS A O 1
ATOM 1053 N N . ARG A 1 135 ? -2.07 27.266 -3.113 1 90.75 135 ARG A N 1
ATOM 1054 C CA . ARG A 1 135 ? -2.748 28.156 -2.176 1 90.75 135 ARG A CA 1
ATOM 1055 C C . ARG A 1 135 ? -3.102 27.422 -0.884 1 90.75 135 ARG A C 1
ATOM 1057 O O . ARG A 1 135 ? -4.184 27.625 -0.329 1 90.75 135 ARG A O 1
ATOM 1064 N N . PHE A 1 136 ? -2.248 26.625 -0.369 1 91.38 136 PHE A N 1
ATOM 1065 C CA . PHE A 1 136 ? -2.471 25.906 0.876 1 91.38 136 PHE A CA 1
ATOM 1066 C C . PHE A 1 136 ? -2.293 26.828 2.078 1 91.38 136 PHE A C 1
ATOM 1068 O O . PHE A 1 136 ? -2.727 26.5 3.186 1 91.38 136 PHE A O 1
ATOM 1075 N N . HIS A 1 137 ? -1.738 27.953 1.853 1 84.44 137 HIS A N 1
ATOM 1076 C CA . HIS A 1 137 ? -1.455 28.875 2.949 1 84.44 137 HIS A CA 1
ATOM 1077 C C . HIS A 1 137 ? -2.592 29.859 3.137 1 84.44 137 HIS A C 1
ATOM 1079 O O . HIS A 1 137 ? -2.596 30.641 4.102 1 84.44 137 HIS A O 1
ATOM 1085 N N . GLN A 1 138 ? -3.469 29.828 2.33 1 78.44 138 GLN A N 1
ATOM 1086 C CA . GLN A 1 138 ? -4.402 30.953 2.336 1 78.44 138 GLN A CA 1
ATOM 1087 C C . GLN A 1 138 ? -5.789 30.516 2.787 1 78.44 138 GLN A C 1
ATOM 1089 O O . GLN A 1 138 ? -6.469 31.234 3.518 1 78.44 138 GLN A O 1
ATOM 1094 N N . ASN A 1 139 ? -6.25 29.453 2.289 1 81.25 139 ASN A N 1
ATOM 1095 C CA . ASN A 1 139 ? -7.598 28.969 2.557 1 81.25 139 ASN A CA 1
ATOM 1096 C C . ASN A 1 139 ? -7.594 27.469 2.846 1 81.25 139 ASN A C 1
ATOM 1098 O O . ASN A 1 139 ? -6.578 26.797 2.65 1 81.25 139 ASN A O 1
ATOM 1102 N N . ASN A 1 140 ? -8.727 27.156 3.521 1 86.94 140 ASN A N 1
ATOM 1103 C CA . ASN A 1 140 ? -8.945 25.703 3.598 1 86.94 140 ASN A CA 1
ATOM 1104 C C . ASN A 1 140 ? -9 25.078 2.209 1 86.94 140 ASN A C 1
ATOM 1106 O O . ASN A 1 140 ? -9.789 25.5 1.361 1 86.94 140 ASN A O 1
ATOM 1110 N N . HIS A 1 141 ? -8.07 24.234 1.962 1 89.5 141 HIS A N 1
ATOM 1111 C CA . HIS A 1 141 ? -7.941 23.672 0.621 1 89.5 141 HIS A CA 1
ATOM 1112 C C . HIS A 1 141 ? -7.555 22.203 0.672 1 89.5 141 HIS A C 1
ATOM 1114 O O . HIS A 1 141 ? -6.832 21.766 1.576 1 89.5 141 HIS A O 1
ATOM 1120 N N . CYS A 1 142 ? -8.188 21.469 -0.169 1 94.19 142 CYS A N 1
ATOM 1121 C CA . CYS A 1 142 ? -7.781 20.078 -0.369 1 94.19 142 CYS A CA 1
ATOM 1122 C C . CYS A 1 142 ? -7.465 19.812 -1.834 1 94.19 142 CYS A C 1
ATOM 1124 O O . CYS A 1 142 ? -8.242 20.172 -2.719 1 94.19 142 CYS A O 1
ATOM 1126 N N . ARG A 1 143 ? -6.305 19.203 -2.043 1 94.5 143 ARG A N 1
ATOM 1127 C CA . ARG A 1 143 ? -5.914 18.859 -3.406 1 94.5 143 ARG A CA 1
ATOM 1128 C C . ARG A 1 143 ? -5.066 17.594 -3.426 1 94.5 143 ARG A C 1
ATOM 1130 O O . ARG A 1 143 ? -4.25 17.359 -2.527 1 94.5 143 ARG A O 1
ATOM 1137 N N . THR A 1 144 ? -5.309 16.812 -4.496 1 96.25 144 THR A N 1
ATOM 1138 C CA . THR A 1 144 ? -4.438 15.664 -4.73 1 96.25 144 THR A CA 1
ATOM 1139 C C . THR A 1 144 ? -3.258 16.047 -5.617 1 96.25 144 THR A C 1
ATOM 1141 O O . THR A 1 144 ? -3.447 16.578 -6.711 1 96.25 144 THR A O 1
ATOM 1144 N N . LEU A 1 145 ? -2.129 15.844 -5.125 1 96.75 145 LEU A N 1
ATOM 1145 C CA . LEU A 1 145 ? -0.901 16.188 -5.832 1 96.75 145 LEU A CA 1
ATOM 1146 C C . LEU A 1 145 ? 0.125 15.07 -5.727 1 96.75 145 LEU A C 1
ATOM 1148 O O . LEU A 1 145 ? 0.023 14.211 -4.848 1 96.75 145 LEU A O 1
ATOM 1152 N N . SER A 1 146 ? 1.08 15.125 -6.664 1 97.44 146 SER A N 1
ATOM 1153 C CA . SER A 1 146 ? 2.193 14.188 -6.555 1 97.44 146 SER A CA 1
ATOM 1154 C C . SER A 1 146 ? 3.078 14.523 -5.355 1 97.44 146 SER A C 1
ATOM 1156 O O . SER A 1 146 ? 3.412 15.688 -5.129 1 97.44 146 SER A O 1
ATOM 1158 N N . ARG A 1 147 ? 3.484 13.461 -4.719 1 97.62 147 ARG A N 1
ATOM 1159 C CA . ARG A 1 147 ? 4.367 13.664 -3.574 1 97.62 147 ARG A CA 1
ATOM 1160 C C . ARG A 1 147 ? 5.699 14.266 -4.012 1 97.62 147 ARG A C 1
ATOM 1162 O O . ARG A 1 147 ? 6.297 15.055 -3.285 1 97.62 147 ARG A O 1
ATOM 1169 N N . SER A 1 148 ? 6.121 13.883 -5.148 1 95.81 148 SER A N 1
ATOM 1170 C CA . SER A 1 148 ? 7.398 14.375 -5.652 1 95.81 148 SER A CA 1
ATOM 1171 C C . SER A 1 148 ? 7.371 15.891 -5.832 1 95.81 148 SER A C 1
ATOM 1173 O O . SER A 1 148 ? 8.406 16.547 -5.727 1 95.81 148 SER A O 1
ATOM 1175 N N . ALA A 1 149 ? 6.254 16.422 -6.043 1 95 149 ALA A N 1
ATOM 1176 C CA . ALA A 1 149 ? 6.094 17.875 -6.188 1 95 149 ALA A CA 1
ATOM 1177 C C . ALA A 1 149 ? 5.867 18.531 -4.832 1 95 149 ALA A C 1
ATOM 1179 O O . ALA A 1 149 ? 6.25 19.688 -4.625 1 95 149 ALA A O 1
ATOM 1180 N N . LEU A 1 150 ? 5.348 17.797 -3.957 1 97.12 150 LEU A N 1
ATOM 1181 C CA . LEU A 1 150 ? 4.844 18.359 -2.711 1 97.12 150 LEU A CA 1
ATOM 1182 C C . LEU A 1 150 ? 5.906 18.297 -1.616 1 97.12 150 LEU A C 1
ATOM 1184 O O . LEU A 1 150 ? 5.93 19.141 -0.719 1 97.12 150 LEU A O 1
ATOM 1188 N N . PHE A 1 151 ? 6.676 17.281 -1.677 1 97.56 151 PHE A N 1
ATOM 1189 C CA . PHE A 1 151 ? 7.625 17.031 -0.595 1 97.56 151 PHE A CA 1
ATOM 1190 C C . PHE A 1 151 ? 9.008 17.562 -0.963 1 97.56 151 PHE A C 1
ATOM 1192 O O . PHE A 1 151 ? 9.453 17.391 -2.1 1 97.56 151 PHE A O 1
ATOM 1199 N N . ASN A 1 152 ? 9.625 18.125 0.04 1 95.69 152 ASN A N 1
ATOM 1200 C CA . ASN A 1 152 ? 11.047 18.391 -0.129 1 95.69 152 ASN A CA 1
ATOM 1201 C C . ASN A 1 152 ? 11.883 17.141 0.077 1 95.69 152 ASN A C 1
ATOM 1203 O O . ASN A 1 152 ? 11.664 16.391 1.028 1 95.69 152 ASN A O 1
ATOM 1207 N N . PRO A 1 153 ? 12.812 16.938 -0.826 1 89.31 153 PRO A N 1
ATOM 1208 C CA . PRO A 1 153 ? 13.719 15.805 -0.574 1 89.31 153 PRO A CA 1
ATOM 1209 C C . PRO A 1 153 ? 14.711 16.094 0.553 1 89.31 153 PRO A C 1
ATOM 1211 O O . PRO A 1 153 ? 15.008 17.25 0.843 1 89.31 153 PRO A O 1
ATOM 1214 N N . ALA A 1 154 ? 15.094 14.945 1.195 1 84.94 154 ALA A N 1
ATOM 1215 C CA . ALA A 1 154 ? 16.172 15.141 2.16 1 84.94 154 ALA A CA 1
ATOM 1216 C C . ALA A 1 154 ? 17.453 15.586 1.465 1 84.94 154 ALA A C 1
ATOM 1218 O O . ALA A 1 154 ? 18.109 16.547 1.896 1 84.94 154 ALA A O 1
ATOM 1219 N N . ARG A 1 155 ? 17.766 14.773 0.476 1 84 155 ARG A N 1
ATOM 1220 C CA . ARG A 1 155 ? 18.875 15.117 -0.408 1 84 155 ARG A CA 1
ATOM 1221 C C . ARG A 1 155 ? 18.422 15.156 -1.864 1 84 155 ARG A C 1
ATOM 1223 O O . ARG A 1 155 ? 17.484 14.445 -2.252 1 84 155 ARG A O 1
ATOM 1230 N N . THR A 1 156 ? 19.062 15.961 -2.543 1 79.81 156 THR A N 1
ATOM 1231 C CA . THR A 1 156 ? 18.719 16.109 -3.953 1 79.81 156 THR A CA 1
ATOM 1232 C C . THR A 1 156 ? 18.875 14.781 -4.688 1 79.81 156 THR A C 1
ATOM 1234 O O . THR A 1 156 ? 18.188 14.523 -5.676 1 79.81 156 THR A O 1
ATOM 1237 N N . THR A 1 157 ? 19.656 13.898 -4.191 1 82.5 157 THR A N 1
ATOM 1238 C CA . THR A 1 157 ? 19.969 12.641 -4.859 1 82.5 157 THR A CA 1
ATOM 1239 C C . THR A 1 157 ? 19.016 11.539 -4.395 1 82.5 157 THR A C 1
ATOM 1241 O O . THR A 1 157 ? 19.016 10.438 -4.961 1 82.5 157 THR A O 1
ATOM 1244 N N . ASP A 1 158 ? 18.25 11.914 -3.432 1 84.62 158 ASP A N 1
ATOM 1245 C CA . ASP A 1 158 ? 17.328 10.898 -2.914 1 84.62 158 ASP A CA 1
ATOM 1246 C C . ASP A 1 158 ? 16.172 10.664 -3.879 1 84.62 158 ASP A C 1
ATOM 1248 O O . ASP A 1 158 ? 15.727 11.586 -4.562 1 84.62 158 ASP A O 1
ATOM 1252 N N . PRO A 1 159 ? 15.875 9.391 -3.99 1 82.19 159 PRO A N 1
ATOM 1253 C CA . PRO A 1 159 ? 14.664 9.164 -4.781 1 82.19 159 PRO A CA 1
ATOM 1254 C C . PRO A 1 159 ? 13.453 9.93 -4.242 1 82.19 159 PRO A C 1
ATOM 1256 O O . PRO A 1 159 ? 13.297 10.062 -3.027 1 82.19 159 PRO A O 1
ATOM 1259 N N . PRO A 1 160 ? 12.758 10.484 -5.188 1 85.88 160 PRO A N 1
ATOM 1260 C CA . PRO A 1 160 ? 11.578 11.227 -4.746 1 85.88 160 PRO A CA 1
ATOM 1261 C C . PRO A 1 160 ? 10.523 10.328 -4.102 1 85.88 160 PRO A C 1
ATOM 1263 O O . PRO A 1 160 ? 10.5 9.117 -4.352 1 85.88 160 PRO A O 1
ATOM 1266 N N . ALA A 1 161 ? 9.719 11 -3.217 1 93.56 161 ALA A N 1
ATOM 1267 C CA . ALA A 1 161 ? 8.562 10.297 -2.676 1 93.56 161 ALA A CA 1
ATOM 1268 C C . ALA A 1 161 ? 7.617 9.859 -3.791 1 93.56 161 ALA A C 1
ATOM 1270 O O . ALA A 1 161 ? 7.422 10.586 -4.77 1 93.56 161 ALA A O 1
ATOM 1271 N N . LEU A 1 162 ? 7.016 8.719 -3.631 1 94.88 162 LEU A N 1
ATOM 1272 C CA . LEU A 1 162 ? 6.262 8.086 -4.711 1 94.88 162 LEU A CA 1
ATOM 1273 C C . LEU A 1 162 ? 4.766 8.32 -4.539 1 94.88 162 LEU A C 1
ATOM 1275 O O . LEU A 1 162 ? 4.273 8.406 -3.412 1 94.88 162 LEU A O 1
ATOM 1279 N N . GLY A 1 163 ? 4.16 8.43 -5.715 1 95.38 163 GLY A N 1
ATOM 1280 C CA . GLY A 1 163 ? 2.707 8.398 -5.742 1 95.38 163 GLY A CA 1
ATOM 1281 C C . GLY A 1 163 ? 2.072 9.734 -5.406 1 95.38 163 GLY A C 1
ATOM 1282 O O . GLY A 1 163 ? 2.777 10.711 -5.137 1 95.38 163 GLY A O 1
ATOM 1283 N N . ASP A 1 164 ? 0.714 9.734 -5.457 1 96.12 164 ASP A N 1
ATOM 1284 C CA . ASP A 1 164 ? -0.068 10.93 -5.152 1 96.12 164 ASP A CA 1
ATOM 1285 C C . ASP A 1 164 ? -0.596 10.883 -3.719 1 96.12 164 ASP A C 1
ATOM 1287 O O . ASP A 1 164 ? -0.661 9.812 -3.107 1 96.12 164 ASP A O 1
ATOM 1291 N N . VAL A 1 165 ? -0.901 12.07 -3.277 1 97.44 165 VAL A N 1
ATOM 1292 C CA . VAL A 1 165 ? -1.486 12.203 -1.947 1 97.44 165 VAL A CA 1
ATOM 1293 C C . VAL A 1 165 ? -2.457 13.383 -1.926 1 97.44 165 VAL A C 1
ATOM 1295 O O . VAL A 1 165 ? -2.24 14.383 -2.607 1 97.44 165 VAL A O 1
ATOM 1298 N N . GLN A 1 166 ? -3.51 13.195 -1.199 1 96.94 166 GLN A N 1
ATOM 1299 C CA . GLN A 1 166 ? -4.391 14.328 -0.958 1 96.94 166 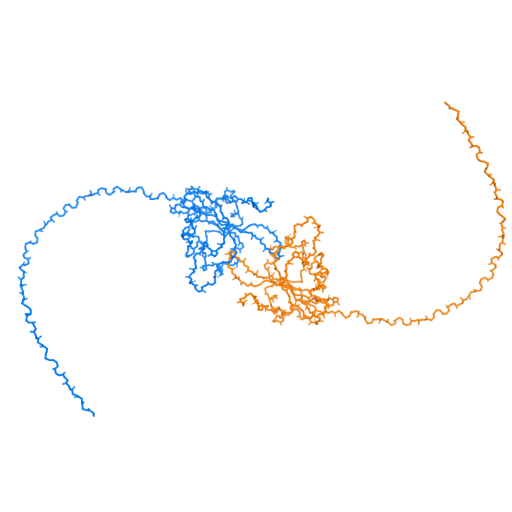GLN A CA 1
ATOM 1300 C C . GLN A 1 166 ? -3.932 15.133 0.254 1 96.94 166 GLN A C 1
ATOM 1302 O O . GLN A 1 166 ? -3.807 14.594 1.354 1 96.94 166 GLN A O 1
ATOM 1307 N N . LEU A 1 167 ? -3.686 16.328 0.029 1 97 167 LEU A N 1
ATOM 1308 C CA . LEU A 1 167 ? -3.338 17.25 1.104 1 97 167 LEU A CA 1
ATOM 1309 C C . LEU A 1 167 ? -4.477 18.219 1.372 1 97 167 LEU A C 1
ATOM 1311 O O . LEU A 1 167 ? -4.984 18.859 0.445 1 97 167 LEU A O 1
ATOM 1315 N N . CYS A 1 168 ? -4.82 18.312 2.637 1 96.31 168 CYS A N 1
ATOM 1316 C CA . CYS A 1 168 ? -5.789 19.312 3.068 1 96.31 168 CYS A CA 1
ATOM 1317 C C . CYS A 1 168 ? -5.188 20.219 4.129 1 96.31 168 CYS A C 1
ATOM 1319 O O . CYS A 1 168 ? -4.574 19.75 5.086 1 96.31 168 CYS A O 1
ATOM 1321 N N . SER A 1 169 ? -5.332 21.484 3.98 1 95.31 169 SER A N 1
ATOM 1322 C CA . SER A 1 169 ? -4.926 22.469 4.977 1 95.31 169 SER A CA 1
ATOM 1323 C C . SER A 1 169 ? -6.133 23.203 5.547 1 95.31 169 SER A C 1
ATOM 1325 O O . SER A 1 169 ? -7.133 23.406 4.852 1 95.31 169 SER A O 1
ATOM 1327 N N . CYS A 1 170 ? -6.035 23.562 6.781 1 93.94 170 CYS A N 1
ATOM 1328 C CA . CYS A 1 170 ? -7.109 24.297 7.434 1 93.94 170 CYS A CA 1
ATOM 1329 C C . CYS A 1 170 ? -6.566 25.156 8.57 1 93.94 170 CYS A C 1
ATOM 1331 O O . CYS A 1 170 ? -5.469 24.906 9.078 1 93.94 170 CYS A O 1
ATOM 1333 N N . TYR A 1 171 ? -7.27 26.25 9.047 1 90.81 171 TYR A N 1
ATOM 1334 C CA . TYR A 1 171 ? -6.723 27.266 9.938 1 90.81 171 TYR A CA 1
ATOM 1335 C C . TYR A 1 171 ? -7.523 27.359 11.234 1 90.81 171 TYR A C 1
ATOM 1337 O O . TYR A 1 171 ? -7.262 28.219 12.078 1 90.81 171 TYR A O 1
ATOM 1345 N N . GLY A 1 172 ? -8.172 26.484 11.734 1 90.75 172 GLY A N 1
ATOM 1346 C CA . GLY A 1 172 ? -8.914 26.469 12.984 1 90.75 172 GLY A CA 1
ATOM 1347 C C . GLY A 1 172 ? -8.531 25.312 13.891 1 90.75 172 GLY A C 1
ATOM 1348 O O . GLY A 1 172 ? -7.82 24.406 13.469 1 90.75 172 GLY A O 1
ATOM 1349 N N . ASP A 1 173 ? -8.914 25.469 15.133 1 93.44 173 ASP A N 1
ATOM 1350 C CA . ASP A 1 173 ? -8.617 24.391 16.078 1 93.44 173 ASP A CA 1
ATOM 1351 C C . ASP A 1 173 ? -9.281 23.078 15.656 1 93.44 173 ASP A C 1
ATOM 1353 O O . ASP A 1 173 ? -10.469 23.062 15.336 1 93.44 173 ASP A O 1
ATOM 1357 N N . ARG A 1 174 ? -8.414 22.078 15.594 1 95.19 174 ARG A N 1
ATOM 1358 C CA . ARG A 1 174 ? -8.852 20.703 15.383 1 95.19 174 ARG A CA 1
ATOM 1359 C C . ARG A 1 174 ? -9.633 20.578 14.078 1 95.19 174 ARG A C 1
ATOM 1361 O O . ARG A 1 174 ? -10.539 19.75 13.969 1 95.19 174 ARG A O 1
ATOM 1368 N N . CYS A 1 175 ? -9.258 21.438 13.18 1 94.31 175 CYS A N 1
ATOM 1369 C CA . CYS A 1 175 ? -10.016 21.469 11.938 1 94.31 175 CYS A CA 1
ATOM 1370 C C . CYS A 1 175 ? -9.586 20.328 11.008 1 94.31 175 CYS A C 1
ATOM 1372 O O . CYS A 1 175 ? -10.281 20.016 10.039 1 94.31 175 CYS A O 1
ATOM 1374 N N . ASN A 1 176 ? -8.469 19.688 11.266 1 96.56 176 ASN A N 1
ATOM 1375 C CA . ASN A 1 176 ? -7.949 18.672 10.344 1 96.56 176 ASN A CA 1
ATOM 1376 C C . ASN A 1 176 ? -8.555 17.297 10.617 1 96.56 176 ASN A C 1
ATOM 1378 O O . ASN A 1 176 ? -7.945 16.266 10.312 1 96.56 176 ASN A O 1
ATOM 1382 N N . TYR A 1 177 ? -9.75 17.219 11.227 1 92.94 177 TYR A N 1
ATOM 1383 C CA . TYR A 1 177 ? -10.406 15.945 11.492 1 92.94 177 TYR A CA 1
ATOM 1384 C C . TYR A 1 177 ? -11 15.359 10.211 1 92.94 177 TYR A C 1
ATOM 1386 O O . TYR A 1 177 ? -11.219 14.148 10.117 1 92.94 177 TYR A O 1
ATOM 1394 N N . SER A 1 178 ? -11.359 16.156 9.289 1 77.81 178 SER A N 1
ATOM 1395 C CA . SER A 1 178 ? -12.047 15.664 8.102 1 77.81 178 SER A CA 1
ATOM 1396 C C . SER A 1 178 ? -11.18 15.812 6.859 1 77.81 178 SER A C 1
ATOM 1398 O O . SER A 1 178 ? -10.328 16.703 6.797 1 77.81 178 SER A O 1
ATOM 1400 N N . THR A 1 179 ? -11.047 14.758 6.133 1 68.81 179 THR A N 1
ATOM 1401 C CA . THR A 1 179 ? -10.531 14.875 4.773 1 68.81 179 THR A CA 1
ATOM 1402 C C . THR A 1 179 ? -11.656 14.688 3.754 1 68.81 179 THR A C 1
ATOM 1404 O O . THR A 1 179 ? -12.227 13.602 3.637 1 68.81 179 THR A O 1
ATOM 1407 N N . PRO A 1 180 ? -12.219 15.883 3.293 1 59.06 180 PRO A N 1
ATOM 1408 C CA . PRO A 1 180 ? -13.258 15.656 2.283 1 59.06 180 PRO A CA 1
ATOM 1409 C C . PRO A 1 180 ? -12.805 14.711 1.174 1 59.06 180 PRO A C 1
ATOM 1411 O O . PRO A 1 180 ? -11.633 14.719 0.794 1 59.06 180 PRO A O 1
ATOM 1414 N N . LEU A 1 181 ? -13.406 13.508 1.057 1 55.31 181 LEU A N 1
ATOM 1415 C CA . LEU A 1 181 ? -13.102 12.641 -0.074 1 55.31 181 LEU A CA 1
ATOM 1416 C C . LEU A 1 181 ? -13.203 13.398 -1.391 1 55.31 181 LEU A C 1
ATOM 1418 O O . LEU A 1 181 ? -14.195 14.094 -1.632 1 55.31 181 LEU A O 1
ATOM 1422 N N . MET A 1 182 ? -12.25 13.938 -1.877 1 49.78 182 MET A N 1
ATOM 1423 C CA . MET A 1 182 ? -12.398 14.555 -3.195 1 49.78 182 MET A CA 1
ATOM 1424 C C . MET A 1 182 ? -13.211 13.656 -4.125 1 49.78 182 MET A C 1
ATOM 1426 O O . MET A 1 182 ? -12.992 12.445 -4.18 1 49.78 182 MET A O 1
ATOM 1430 N N . THR A 1 183 ? -14.516 13.883 -4.238 1 42.62 183 THR A N 1
ATOM 1431 C CA . THR A 1 183 ? -15.18 13.359 -5.426 1 42.62 183 THR A CA 1
ATOM 1432 C C . THR A 1 183 ? -14.25 13.391 -6.633 1 42.62 183 THR A C 1
ATOM 1434 O O . THR A 1 183 ? -13.711 14.445 -6.98 1 42.62 183 THR A O 1
ATOM 1437 N N . SER A 1 184 ? -13.484 12.516 -6.781 1 39.56 184 SER A N 1
ATOM 1438 C CA . SER A 1 184 ? -12.82 12.367 -8.07 1 39.56 184 SER A CA 1
ATOM 1439 C C . SER A 1 184 ? -13.703 12.867 -9.211 1 39.56 184 SER A C 1
ATOM 1441 O O . SER A 1 184 ? -14.805 12.352 -9.414 1 39.56 184 SER A O 1
ATOM 1443 N N . SER A 1 185 ? -13.656 14.078 -9.648 1 35.47 185 SER A N 1
ATOM 1444 C CA . SER A 1 185 ? -14 14.352 -11.039 1 35.47 185 SER A CA 1
ATOM 1445 C C . SER A 1 185 ? -13.352 13.336 -11.977 1 35.47 185 SER A C 1
ATOM 1447 O O . SER A 1 185 ? -12.703 13.711 -12.953 1 35.47 185 SER A O 1
ATOM 1449 N N . LEU A 1 186 ? -12.711 12.391 -11.656 1 34.5 186 LEU A N 1
ATOM 1450 C CA . LEU A 1 186 ? -12.32 11.531 -12.766 1 34.5 186 LEU A CA 1
ATOM 1451 C C . LEU A 1 186 ? -13.547 10.906 -13.43 1 34.5 186 LEU A C 1
ATOM 1453 O O . LEU A 1 186 ? -13.453 10.383 -14.539 1 34.5 186 LEU A O 1
ATOM 1457 N N . LEU A 1 187 ? -14.641 10.414 -12.758 1 30.17 187 LEU A N 1
ATOM 1458 C CA . LEU A 1 187 ? -15.617 9.734 -13.602 1 30.17 187 LEU A CA 1
ATOM 1459 C C . LEU A 1 187 ? -16.469 10.734 -14.375 1 30.17 187 LEU A C 1
ATOM 1461 O O . LEU A 1 187 ? -17.375 10.352 -15.109 1 30.17 187 LEU A O 1
ATOM 1465 N N . LEU A 1 188 ? -16.469 12.023 -14.141 1 25.66 188 LEU A N 1
ATOM 1466 C CA . LEU A 1 188 ? -17.266 12.625 -15.203 1 25.66 188 LEU A CA 1
ATOM 1467 C C . LEU A 1 188 ? -16.422 12.828 -16.453 1 25.66 188 LEU A C 1
ATOM 1469 O O . LEU A 1 188 ? -15.266 13.258 -16.375 1 25.66 188 LEU A O 1
ATOM 1473 N N . MET B 1 1 ? -71.438 -15.07 -34.312 1 23.36 1 MET B N 1
ATOM 1474 C CA . MET B 1 1 ? -71.125 -15.891 -35.5 1 23.36 1 MET B CA 1
ATOM 1475 C C . MET B 1 1 ? -70.938 -17.359 -35.094 1 23.36 1 MET B C 1
ATOM 1477 O O . MET B 1 1 ? -70.688 -17.656 -33.938 1 23.36 1 MET B O 1
ATOM 1481 N N . ILE B 1 2 ? -71 -18.359 -36.125 1 26.5 2 ILE B N 1
ATOM 1482 C CA . ILE B 1 2 ? -71.25 -19.766 -36.469 1 26.5 2 ILE B CA 1
ATOM 1483 C C . ILE B 1 2 ? -70 -20.578 -36 1 26.5 2 ILE B C 1
ATOM 1485 O O . ILE B 1 2 ? -68.875 -20.328 -36.438 1 26.5 2 ILE B O 1
ATOM 1489 N N . ILE B 1 3 ? -70.062 -21.328 -34.844 1 26.28 3 ILE B N 1
ATOM 1490 C CA . ILE B 1 3 ? -69.375 -22.219 -33.938 1 26.28 3 ILE B CA 1
ATOM 1491 C C . ILE B 1 3 ? -69 -23.5 -34.688 1 26.28 3 ILE B C 1
ATOM 1493 O O . ILE B 1 3 ? -69.812 -24.406 -34.844 1 26.28 3 ILE B O 1
ATOM 1497 N N . ARG B 1 4 ? -68.438 -23.344 -36.031 1 22.44 4 ARG B N 1
ATOM 1498 C CA . ARG B 1 4 ? -68.312 -24.547 -36.844 1 22.44 4 ARG B CA 1
ATOM 1499 C C . ARG B 1 4 ? -67.438 -25.578 -36.156 1 22.44 4 ARG B C 1
ATOM 1501 O O . ARG B 1 4 ? -66.25 -25.312 -35.906 1 22.44 4 ARG B O 1
ATOM 1508 N N . LEU B 1 5 ? -67.938 -26.562 -35.438 1 25.73 5 LEU B N 1
ATOM 1509 C CA . LEU B 1 5 ? -67.5 -27.688 -34.594 1 25.73 5 LEU B CA 1
ATOM 1510 C C . LEU B 1 5 ? -66.812 -28.734 -35.438 1 25.73 5 LEU B C 1
ATOM 1512 O O . LEU B 1 5 ? -67.375 -29.375 -36.281 1 25.73 5 LEU B O 1
ATOM 1516 N N . VAL B 1 6 ? -65.562 -28.359 -36.031 1 26 6 VAL B N 1
ATOM 1517 C CA . VAL B 1 6 ? -65 -29.297 -37.031 1 26 6 VAL B CA 1
ATOM 1518 C C . VAL B 1 6 ? -64.688 -30.625 -36.344 1 26 6 VAL B C 1
ATOM 1520 O O . VAL B 1 6 ? -63.969 -30.641 -35.312 1 26 6 VAL B O 1
ATOM 1523 N N . THR B 1 7 ? -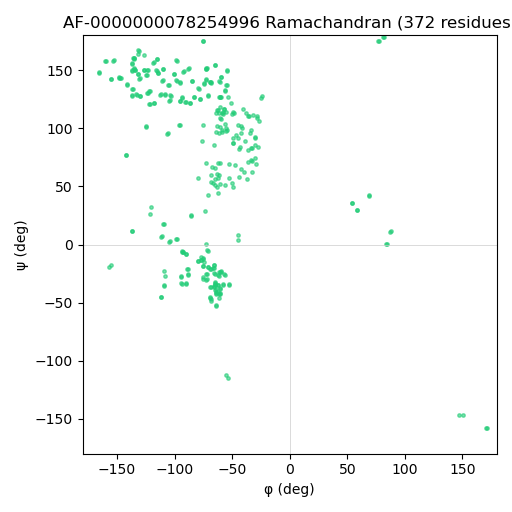65.438 -31.703 -36.438 1 23.2 7 THR B N 1
ATOM 1524 C CA . THR B 1 7 ? -65.562 -33.062 -35.969 1 23.2 7 THR B CA 1
ATOM 1525 C C . THR B 1 7 ? -64.375 -33.906 -36.469 1 23.2 7 THR B C 1
ATOM 1527 O O . THR B 1 7 ? -64.312 -34.219 -37.656 1 23.2 7 THR B O 1
ATOM 1530 N N . ILE B 1 8 ? -63.094 -33.438 -36.25 1 27.34 8 ILE B N 1
ATOM 1531 C CA . ILE B 1 8 ? -62.094 -34.156 -37 1 27.34 8 ILE B CA 1
ATOM 1532 C C . ILE B 1 8 ? -62.062 -35.625 -36.625 1 27.34 8 ILE B C 1
ATOM 1534 O O . ILE B 1 8 ? -62.094 -35.938 -35.438 1 27.34 8 ILE B O 1
ATOM 1538 N N . LEU B 1 9 ? -62.438 -36.5 -37.531 1 24.84 9 LEU B N 1
ATOM 1539 C CA . LEU B 1 9 ? -62.625 -37.938 -37.656 1 24.84 9 LEU B CA 1
ATOM 1540 C C . LEU B 1 9 ? -61.344 -38.688 -37.281 1 24.84 9 LEU B C 1
ATOM 1542 O O . LEU B 1 9 ? -60.281 -38.438 -37.875 1 24.84 9 LEU B O 1
ATOM 1546 N N . MET B 1 10 ? -61.188 -39.281 -36.031 1 25.83 10 MET B N 1
ATOM 1547 C CA . MET B 1 10 ? -60.188 -39.969 -35.25 1 25.83 10 MET B CA 1
ATOM 1548 C C . MET B 1 10 ? -59.875 -41.344 -35.844 1 25.83 10 MET B C 1
ATOM 1550 O O . MET B 1 10 ? -60.719 -42.25 -35.781 1 25.83 10 MET B O 1
ATOM 1554 N N . THR B 1 11 ? -59.5 -41.438 -37.219 1 26.94 11 THR B N 1
ATOM 1555 C CA . THR B 1 11 ? -59.406 -42.781 -37.781 1 26.94 11 THR B CA 1
ATOM 1556 C C . THR B 1 11 ? -58.406 -43.625 -37 1 26.94 11 THR B C 1
ATOM 1558 O O . THR B 1 11 ? -57.312 -43.156 -36.688 1 26.94 11 THR B O 1
ATOM 1561 N N . SER B 1 12 ? -58.844 -44.656 -36.281 1 27.02 12 SER B N 1
ATOM 1562 C CA . SER B 1 12 ? -58.375 -45.656 -35.344 1 27.02 12 SER B CA 1
ATOM 1563 C C . SER B 1 12 ? -57.438 -46.656 -36.062 1 27.02 12 SER B C 1
ATOM 1565 O O . SER B 1 12 ? -57.875 -47.438 -36.875 1 27.02 12 SER B O 1
ATOM 1567 N N . LEU B 1 13 ? -56.281 -46.125 -36.656 1 27.5 13 LEU B N 1
ATOM 1568 C CA . LEU B 1 13 ? -55.469 -47.094 -37.438 1 27.5 13 LEU B CA 1
ATOM 1569 C C . LEU B 1 13 ? -55.031 -48.25 -36.562 1 27.5 13 LEU B C 1
ATOM 1571 O O . LEU B 1 13 ? -54.562 -48.031 -35.438 1 27.5 13 LEU B O 1
ATOM 1575 N N . LEU B 1 14 ? -55.5 -49.438 -36.812 1 29.88 14 LEU B N 1
ATOM 1576 C CA . LEU B 1 14 ? -55.438 -50.781 -36.281 1 29.88 14 LEU B CA 1
ATOM 1577 C C . LEU B 1 14 ? -54.031 -51.312 -36.344 1 29.88 14 LEU B C 1
ATOM 1579 O O . LEU B 1 14 ? -53.469 -51.5 -37.438 1 29.88 14 LEU B O 1
ATOM 1583 N N . THR B 1 15 ? -53.031 -50.688 -35.688 1 30.69 15 THR B N 1
ATOM 1584 C CA . THR B 1 15 ? -51.656 -51.094 -35.938 1 30.69 15 THR B CA 1
ATOM 1585 C C . THR B 1 15 ? -51.438 -52.531 -35.5 1 30.69 15 THR B C 1
ATOM 1587 O O . THR B 1 15 ? -51.906 -52.938 -34.438 1 30.69 15 THR B O 1
ATOM 1590 N N . PRO B 1 16 ? -51.188 -53.469 -36.438 1 30.14 16 PRO B N 1
ATOM 1591 C CA . PRO B 1 16 ? -51.094 -54.906 -36.281 1 30.14 16 PRO B CA 1
ATOM 1592 C C . PRO B 1 16 ? -49.969 -55.344 -35.312 1 30.14 16 PRO B C 1
ATOM 1594 O O . PRO B 1 16 ? -48.969 -54.625 -35.188 1 30.14 16 PRO B O 1
ATOM 1597 N N . SER B 1 17 ? -50.281 -56 -34.219 1 27.14 17 SER B N 1
ATOM 1598 C CA . SER B 1 17 ? -49.594 -56.469 -33.031 1 27.14 17 SER B CA 1
ATOM 1599 C C . SER B 1 17 ? -48.594 -57.562 -33.375 1 27.14 17 SER B C 1
ATOM 1601 O O . SER B 1 17 ? -48.969 -58.719 -33.562 1 27.14 17 SER B O 1
ATOM 1603 N N . TRP B 1 18 ? -47.656 -57.312 -34.375 1 29.09 18 TRP B N 1
ATOM 1604 C CA . TRP B 1 18 ? -46.812 -58.438 -34.75 1 29.09 18 TRP B CA 1
ATOM 1605 C C . TRP B 1 18 ? -46.031 -58.938 -33.531 1 29.09 18 TRP B C 1
ATOM 1607 O O . TRP B 1 18 ? -45.344 -58.188 -32.875 1 29.09 18 TRP B O 1
ATOM 1617 N N . ALA B 1 19 ? -46.531 -60.031 -32.875 1 28.25 19 ALA B N 1
ATOM 1618 C CA . ALA B 1 19 ? -46.062 -60.75 -31.703 1 28.25 19 ALA B CA 1
ATOM 1619 C C . ALA B 1 19 ? -44.688 -61.375 -31.938 1 28.25 19 ALA B C 1
ATOM 1621 O O . ALA B 1 19 ? -44.562 -62.312 -32.75 1 28.25 19 ALA B O 1
ATOM 1622 N N . VAL B 1 20 ? -43.719 -60.562 -32.281 1 27.38 20 VAL B N 1
ATOM 1623 C CA . VAL B 1 20 ? -42.406 -61.125 -32.625 1 27.38 20 VAL B CA 1
ATOM 1624 C C . VAL B 1 20 ? -41.906 -62 -31.453 1 27.38 20 VAL B C 1
ATOM 1626 O O . VAL B 1 20 ? -42 -61.594 -30.297 1 27.38 20 VAL B O 1
ATOM 1629 N N . ASN B 1 21 ? -41.781 -63.281 -31.625 1 26.17 21 ASN B N 1
ATOM 1630 C CA . ASN B 1 21 ? -41.406 -64.375 -30.734 1 26.17 21 ASN B CA 1
ATOM 1631 C C . ASN B 1 21 ? -40 -64.188 -30.172 1 26.17 21 ASN B C 1
ATOM 1633 O O . ASN B 1 21 ? -39.031 -64.062 -30.922 1 26.17 21 ASN B O 1
ATOM 1637 N N . PRO B 1 22 ? -39.75 -63.719 -28.906 1 27.28 22 PRO B N 1
ATOM 1638 C CA . PRO B 1 22 ? -38.5 -63.188 -28.328 1 27.28 22 PRO B CA 1
ATOM 1639 C C . PRO B 1 22 ? -37.469 -64.312 -28.062 1 27.28 22 PRO B C 1
ATOM 1641 O O . PRO B 1 22 ? -36.531 -64.062 -27.312 1 27.28 22 PRO B O 1
ATOM 1644 N N . SER B 1 23 ? -37.531 -65.375 -28.844 1 25.11 23 SER B N 1
ATOM 1645 C CA . SER B 1 23 ? -36.875 -66.438 -28.141 1 25.11 23 SER B CA 1
ATOM 1646 C C . SER B 1 23 ? -35.438 -66.062 -27.734 1 25.11 23 SER B C 1
ATOM 1648 O O . SER B 1 23 ? -35.062 -66.188 -26.562 1 25.11 23 SER B O 1
ATOM 1650 N N . LYS B 1 24 ? -34.469 -66.812 -28.422 1 31.08 24 LYS B N 1
ATOM 1651 C CA . LYS B 1 24 ? -33.25 -67.438 -27.953 1 31.08 24 LYS B CA 1
ATOM 1652 C C . LYS B 1 24 ? -32.125 -66.5 -27.797 1 31.08 24 LYS B C 1
ATOM 1654 O O . LYS B 1 24 ? -31.469 -66.125 -28.766 1 31.08 24 LYS B O 1
ATOM 1659 N N . ILE B 1 25 ? -32.188 -65.438 -27.031 1 27.73 25 ILE B N 1
ATOM 1660 C CA . ILE B 1 25 ? -31.047 -64.5 -27.062 1 27.73 25 ILE B CA 1
ATOM 1661 C C . ILE B 1 25 ? -29.812 -65.188 -26.5 1 27.73 25 ILE B C 1
ATOM 1663 O O . ILE B 1 25 ? -29.812 -65.688 -25.359 1 27.73 25 ILE B O 1
ATOM 1667 N N . SER B 1 26 ? -29.094 -65.938 -27.422 1 25.81 26 SER B N 1
ATOM 1668 C CA . SER B 1 26 ? -27.812 -66.562 -27.109 1 25.81 26 SER B CA 1
ATOM 1669 C C . SER B 1 26 ? -26.922 -65.625 -26.266 1 25.81 26 SER B C 1
ATOM 1671 O O . SER B 1 26 ? -26.891 -64.438 -26.5 1 25.81 26 SER B O 1
ATOM 1673 N N . ASN B 1 27 ? -26.641 -66.062 -25.062 1 26.38 27 ASN B N 1
ATOM 1674 C CA . ASN B 1 27 ? -25.75 -65.5 -24.047 1 26.38 27 ASN B CA 1
ATOM 1675 C C . ASN B 1 27 ? -24.359 -65.25 -24.609 1 26.38 27 ASN B C 1
ATOM 1677 O O . ASN B 1 27 ? -23.609 -66.125 -24.922 1 26.38 27 ASN B O 1
ATOM 1681 N N . PHE B 1 28 ? -24.203 -64.438 -25.703 1 26.02 28 PHE B N 1
ATOM 1682 C CA . PHE B 1 28 ? -22.844 -64.125 -26.125 1 26.02 28 PHE B CA 1
ATOM 1683 C C . PHE B 1 28 ? -22 -63.719 -24.922 1 26.02 28 PHE B C 1
ATOM 1685 O O . PHE B 1 28 ? -22.359 -62.781 -24.188 1 26.02 28 PHE B O 1
ATOM 1692 N N . ASP B 1 29 ? -21.297 -64.688 -24.344 1 26.34 29 ASP B N 1
ATOM 1693 C CA . ASP B 1 29 ? -20.25 -64.5 -23.344 1 26.34 29 ASP B CA 1
ATOM 1694 C C . ASP B 1 29 ? -19.266 -63.438 -23.75 1 26.34 29 ASP B C 1
ATOM 1696 O O . ASP B 1 29 ? -18.578 -63.562 -24.766 1 26.34 29 ASP B O 1
ATOM 1700 N N . GLU B 1 30 ? -19.609 -62.188 -23.812 1 27.83 30 GLU B N 1
ATOM 1701 C CA . GLU B 1 30 ? -18.719 -61.094 -24.172 1 27.83 30 GLU B CA 1
ATOM 1702 C C . GLU B 1 30 ? -17.453 -61.094 -23.312 1 27.83 30 GLU B C 1
ATOM 1704 O O . GLU B 1 30 ? -17.516 -60.875 -22.109 1 27.83 30 GLU B O 1
ATOM 1709 N N . SER B 1 31 ? -16.594 -62.094 -23.531 1 29.03 31 SER B N 1
ATOM 1710 C CA . SER B 1 31 ? -15.227 -61.969 -23.016 1 29.03 31 SER B CA 1
ATOM 1711 C C . SER B 1 31 ? -14.688 -60.562 -23.25 1 29.03 31 SER B C 1
ATOM 1713 O O . SER B 1 31 ? -14.297 -60.219 -24.359 1 29.03 31 SER B O 1
ATOM 1715 N N . PHE B 1 32 ? -15.203 -59.5 -22.672 1 30.05 32 PHE B N 1
ATOM 1716 C CA . PHE B 1 32 ? -14.609 -58.156 -22.703 1 30.05 32 PHE B CA 1
ATOM 1717 C C . PHE B 1 32 ? -13.133 -58.188 -22.328 1 30.05 32 PHE B C 1
ATOM 1719 O O . PHE B 1 32 ? -12.773 -58.75 -21.281 1 30.05 32 PHE B O 1
ATOM 1726 N N . GLY B 1 33 ? -12.219 -58.406 -23.234 1 32.25 33 GLY B N 1
ATOM 1727 C CA . GLY B 1 33 ? -10.797 -58.219 -23.031 1 32.25 33 GLY B CA 1
ATOM 1728 C C . GLY B 1 33 ? -10.477 -57.094 -22.047 1 32.25 33 GLY B C 1
ATOM 1729 O O . GLY B 1 33 ? -11.125 -56.062 -22.062 1 32.25 33 GLY B O 1
ATOM 1730 N N . ARG B 1 34 ? -9.961 -57.438 -20.891 1 35.88 34 ARG B N 1
ATOM 1731 C CA . ARG B 1 34 ? -9.281 -56.562 -19.938 1 35.88 34 ARG B CA 1
ATOM 1732 C C . ARG B 1 34 ? -8.383 -55.562 -20.672 1 35.88 34 ARG B C 1
ATOM 1734 O O . ARG B 1 34 ? -7.332 -55.938 -21.203 1 35.88 34 ARG B O 1
ATOM 1741 N N . ILE B 1 35 ? -8.828 -54.656 -21.516 1 35.22 35 ILE B N 1
ATOM 1742 C CA . ILE B 1 35 ? -7.906 -53.594 -21.906 1 35.22 35 ILE B CA 1
ATOM 1743 C C . ILE B 1 35 ? -7.184 -53.062 -20.656 1 35.22 35 ILE B C 1
ATOM 1745 O O . ILE B 1 35 ? -7.824 -52.656 -19.688 1 35.22 35 ILE B O 1
ATOM 1749 N N . SER B 1 36 ? -6.055 -53.562 -20.281 1 36 36 SER B N 1
ATOM 1750 C CA . SER B 1 36 ? -5.148 -52.906 -19.344 1 36 36 SER B CA 1
ATOM 1751 C C . SER B 1 36 ? -5.164 -51.406 -19.547 1 36 36 SER B C 1
ATOM 1753 O O . SER B 1 36 ? -4.793 -50.906 -20.609 1 36 36 SER B O 1
ATOM 1755 N N . GLY B 1 37 ? -6.141 -50.688 -19.234 1 37.72 37 GLY B N 1
ATOM 1756 C CA . GLY B 1 37 ? -6.133 -49.219 -19.25 1 37.72 37 GLY B CA 1
ATOM 1757 C C . GLY B 1 37 ? -4.785 -48.625 -18.891 1 37.72 37 GLY B C 1
ATOM 1758 O O . GLY B 1 37 ? -4.305 -48.812 -17.766 1 37.72 37 GLY B O 1
ATOM 1759 N N . GLY B 1 38 ? -3.789 -48.688 -19.75 1 40.5 38 GLY B N 1
ATOM 1760 C CA . GLY B 1 38 ? -2.584 -47.906 -19.547 1 40.5 38 GLY B CA 1
ATOM 1761 C C . GLY B 1 38 ? -2.84 -46.594 -18.812 1 40.5 38 GLY B C 1
ATOM 1762 O O . GLY B 1 38 ? -3.709 -45.812 -19.203 1 40.5 38 GLY B O 1
ATOM 1763 N N . ALA B 1 39 ? -2.852 -46.625 -17.469 1 43.12 39 ALA B N 1
ATOM 1764 C CA . ALA B 1 39 ? -2.855 -45.344 -16.719 1 43.12 39 ALA B CA 1
ATOM 1765 C C . ALA B 1 39 ? -2.127 -44.25 -17.5 1 43.12 39 ALA B C 1
ATOM 1767 O O . ALA B 1 39 ? -0.936 -44.375 -17.781 1 43.12 39 ALA B O 1
ATOM 1768 N N . GL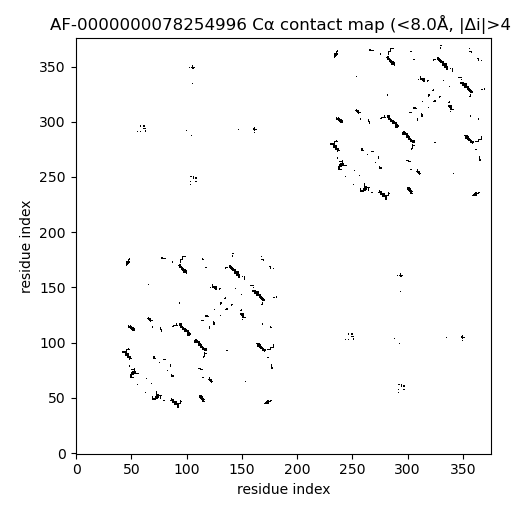Y B 1 40 ? -2.631 -43.688 -18.5 1 45.75 40 GLY B N 1
ATOM 1769 C CA . GLY B 1 40 ? -2.014 -42.5 -19.062 1 45.75 40 GLY B CA 1
ATOM 1770 C C . GLY B 1 40 ? -1.188 -41.719 -18.047 1 45.75 40 GLY B C 1
ATOM 1771 O O . GLY B 1 40 ? -1.346 -41.906 -16.844 1 45.75 40 GLY B O 1
ATOM 1772 N N . PRO B 1 41 ? 0.134 -41.438 -18.391 1 46.72 41 PRO B N 1
ATOM 1773 C CA . PRO B 1 41 ? 0.971 -40.719 -17.406 1 46.72 41 PRO B CA 1
ATOM 1774 C C . PRO B 1 41 ? 0.187 -39.719 -16.578 1 46.72 41 PRO B C 1
ATOM 1776 O O . PRO B 1 41 ? -0.674 -39 -17.125 1 46.72 41 PRO B O 1
ATOM 1779 N N . LEU B 1 42 ? -0.244 -39.969 -15.414 1 51.09 42 LEU B N 1
ATOM 1780 C CA . LEU B 1 42 ? -0.799 -38.938 -14.523 1 51.09 42 LEU B CA 1
ATOM 1781 C C . LEU B 1 42 ? -0.192 -37.594 -14.805 1 51.09 42 LEU B C 1
ATOM 1783 O O . LEU B 1 42 ? 1.018 -37.46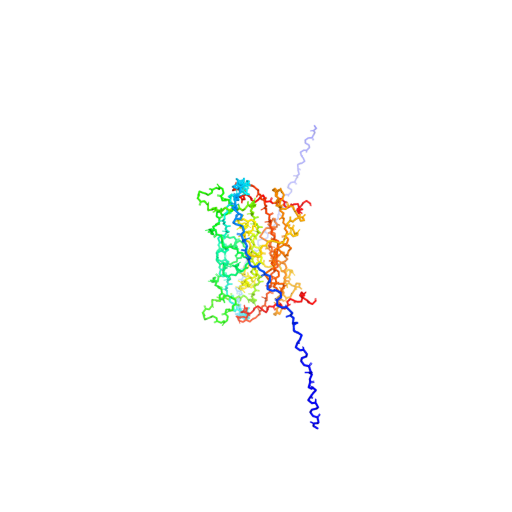9 -15.016 1 51.09 42 LEU B O 1
ATOM 1787 N N . PRO B 1 43 ? -1 -36.656 -15.375 1 61.53 43 PRO B N 1
ATOM 1788 C CA . PRO B 1 43 ? -0.426 -35.344 -15.656 1 61.53 43 PRO B CA 1
ATOM 1789 C C . PRO B 1 43 ? 0.58 -34.906 -14.594 1 61.53 43 PRO B C 1
ATOM 1791 O O . PRO B 1 43 ? 0.39 -35.188 -13.406 1 61.53 43 PRO B O 1
ATOM 1794 N N . ARG B 1 44 ? 1.889 -34.812 -14.844 1 72.81 44 ARG B N 1
ATOM 1795 C CA . ARG B 1 44 ? 2.996 -34.5 -13.953 1 72.81 44 ARG B CA 1
ATOM 1796 C C . ARG B 1 44 ? 2.639 -33.312 -13.055 1 72.81 44 ARG B C 1
ATOM 1798 O O . ARG B 1 44 ? 2.225 -32.25 -13.547 1 72.81 44 ARG B O 1
ATOM 1805 N N . GLN B 1 45 ? 2.312 -33.625 -11.789 1 89.75 45 GLN B N 1
ATOM 1806 C CA . GLN B 1 45 ? 2.131 -32.594 -10.773 1 89.75 45 GLN B CA 1
ATOM 1807 C C . GLN B 1 45 ? 3.469 -31.984 -10.352 1 89.75 45 GLN B C 1
ATOM 1809 O O . GLN B 1 45 ? 4.516 -32.625 -10.523 1 89.75 45 GLN B O 1
ATOM 1814 N N . VAL B 1 46 ? 3.434 -30.766 -10.133 1 94.31 46 VAL B N 1
ATOM 1815 C CA . VAL B 1 46 ? 4.637 -30.078 -9.656 1 94.31 46 VAL B CA 1
ATOM 1816 C C . VAL B 1 46 ? 4.398 -29.547 -8.25 1 94.31 46 VAL B C 1
ATOM 1818 O O . VAL B 1 46 ? 3.268 -29.203 -7.891 1 94.31 46 VAL B O 1
ATOM 1821 N N . GLU B 1 47 ? 5.48 -29.5 -7.512 1 96.69 47 GLU B N 1
ATOM 1822 C CA . GLU B 1 47 ? 5.449 -28.938 -6.168 1 96.69 47 GLU B CA 1
ATOM 1823 C C . GLU B 1 47 ? 5.832 -27.469 -6.18 1 96.69 47 GLU B C 1
ATOM 1825 O O . GLU B 1 47 ? 6.875 -27.094 -6.719 1 96.69 47 GLU B O 1
ATOM 1830 N N . CYS B 1 48 ? 4.969 -26.641 -5.59 1 97.56 48 CYS B N 1
ATOM 1831 C CA . CYS B 1 48 ? 5.223 -25.203 -5.582 1 97.56 48 CYS B CA 1
ATOM 1832 C C . CYS B 1 48 ? 5.207 -24.656 -4.16 1 97.56 48 CYS B C 1
ATOM 1834 O O . CYS B 1 48 ? 4.465 -25.156 -3.309 1 97.56 48 CYS B O 1
ATOM 1836 N N . TYR B 1 49 ? 6.039 -23.656 -3.908 1 98.19 49 TYR B N 1
ATOM 1837 C CA . TYR B 1 49 ? 5.902 -22.922 -2.646 1 98.19 49 TYR B CA 1
ATOM 1838 C C . TYR B 1 49 ? 4.539 -22.266 -2.545 1 98.19 49 TYR B C 1
ATOM 1840 O O . TYR B 1 49 ? 4.027 -21.734 -3.533 1 98.19 49 TYR B O 1
ATOM 1848 N N . SER B 1 50 ? 3.977 -22.312 -1.349 1 98.56 50 SER B N 1
ATOM 1849 C CA . SER B 1 50 ? 2.713 -21.641 -1.073 1 98.56 50 SER B CA 1
ATOM 1850 C C . SER B 1 50 ? 2.842 -20.688 0.12 1 98.56 50 SER B C 1
ATOM 1852 O O . SER B 1 50 ? 2.783 -21.125 1.271 1 98.56 50 SER B O 1
ATOM 1854 N N . CYS B 1 51 ? 2.969 -19.391 -0.164 1 98.56 51 CYS B N 1
ATOM 1855 C CA . CYS B 1 51 ? 3.168 -18.391 0.878 1 98.56 51 CYS B CA 1
ATOM 1856 C C . CYS B 1 51 ? 2.797 -17 0.378 1 98.56 51 CYS B C 1
ATOM 1858 O O . CYS B 1 51 ? 2.65 -16.781 -0.827 1 98.56 51 CYS B O 1
ATOM 1860 N N . MET B 1 52 ? 2.504 -16.141 1.313 1 98.5 52 MET B N 1
ATOM 1861 C CA . MET B 1 52 ? 2.289 -14.711 1.088 1 98.5 52 MET B CA 1
ATOM 1862 C C . MET B 1 52 ? 3.035 -13.875 2.125 1 98.5 52 MET B C 1
ATOM 1864 O O . MET B 1 52 ? 3.275 -14.344 3.242 1 98.5 52 MET B O 1
ATOM 1868 N N . SER B 1 53 ? 3.398 -12.727 1.688 1 97.12 53 SER B N 1
ATOM 1869 C CA . SER B 1 53 ? 4.012 -11.812 2.65 1 97.12 53 SER B CA 1
ATOM 1870 C C . SER B 1 53 ? 3.111 -11.602 3.863 1 97.12 53 SER B C 1
ATOM 1872 O O . SER B 1 53 ? 1.887 -11.57 3.734 1 97.12 53 SER B O 1
ATOM 1874 N N . LEU B 1 54 ? 3.754 -11.359 4.961 1 95.88 54 LEU B N 1
ATOM 1875 C CA . LEU B 1 54 ? 3.072 -11.297 6.25 1 95.88 54 LEU B CA 1
ATOM 1876 C C . LEU B 1 54 ? 2.049 -10.164 6.27 1 95.88 54 LEU B C 1
ATOM 1878 O O . LEU B 1 54 ? 0.983 -10.297 6.875 1 95.88 54 LEU B O 1
ATOM 1882 N N . SER B 1 55 ? 2.299 -9.055 5.613 1 93.12 55 SER B N 1
ATOM 1883 C CA . SER B 1 55 ? 1.42 -7.891 5.629 1 93.12 55 SER B CA 1
ATOM 1884 C C . SER B 1 55 ? 0.047 -8.227 5.059 1 93.12 55 SER B C 1
ATOM 1886 O O . SER B 1 55 ? -0.958 -7.633 5.449 1 93.12 55 SER B O 1
ATOM 1888 N N . TYR B 1 56 ? -0.039 -9.242 4.246 1 97.06 56 TYR B N 1
ATOM 1889 C CA . TYR B 1 56 ? -1.314 -9.625 3.654 1 97.06 56 TYR B CA 1
ATOM 1890 C C . TYR B 1 56 ? -2.221 -10.281 4.688 1 97.06 56 TYR B C 1
ATOM 1892 O O . TYR B 1 56 ? -3.447 -10.242 4.562 1 97.06 56 TYR B O 1
ATOM 1900 N N . GLN B 1 57 ? -1.613 -10.844 5.684 1 96.56 57 GLN B N 1
ATOM 1901 C CA . GLN B 1 57 ? -2.418 -11.477 6.719 1 96.56 57 GLN B CA 1
ATOM 1902 C C . GLN B 1 57 ? -3.273 -10.461 7.461 1 96.56 57 GLN B C 1
ATOM 1904 O O . GLN B 1 57 ? -4.441 -10.719 7.762 1 96.56 57 GLN B O 1
ATOM 1909 N N . THR B 1 58 ? -2.709 -9.328 7.691 1 90.19 58 THR B N 1
ATOM 1910 C CA . THR B 1 58 ? -3.398 -8.266 8.414 1 90.19 58 THR B CA 1
ATOM 1911 C C . THR B 1 58 ? -4.602 -7.762 7.625 1 90.19 58 THR B C 1
ATOM 1913 O O . THR B 1 58 ? -5.602 -7.34 8.203 1 90.19 58 THR B O 1
ATOM 1916 N N . SER B 1 59 ? -4.523 -7.938 6.281 1 93.56 59 SER B N 1
ATOM 1917 C CA . SER B 1 59 ? -5.578 -7.422 5.418 1 93.56 59 SER B CA 1
ATOM 1918 C C . SER B 1 59 ? -6.414 -8.555 4.828 1 93.56 59 SER B C 1
ATOM 1920 O O . SER B 1 59 ? -7.121 -8.359 3.838 1 93.56 59 SER B O 1
ATOM 1922 N N . TRP B 1 60 ? -6.336 -9.688 5.398 1 97.19 60 TRP B N 1
ATOM 1923 C CA . TRP B 1 60 ? -6.871 -10.875 4.742 1 97.19 60 TRP B CA 1
ATOM 1924 C C . TRP B 1 60 ? -8.391 -10.781 4.594 1 97.19 60 TRP B C 1
ATOM 1926 O O . TRP B 1 60 ? -8.953 -11.258 3.611 1 97.19 60 TRP B O 1
ATOM 1936 N N . LYS B 1 61 ? -9.039 -10.133 5.531 1 95.81 61 LYS B N 1
ATOM 1937 C CA . LYS B 1 61 ? -10.492 -10.016 5.449 1 95.81 61 LYS B CA 1
ATOM 1938 C C . LYS B 1 61 ? -10.914 -9.352 4.141 1 95.81 61 LYS B C 1
ATOM 1940 O O . LYS B 1 61 ? -12.008 -9.617 3.637 1 95.81 61 LYS B O 1
ATOM 1945 N N . TYR B 1 62 ? -10.086 -8.562 3.549 1 94.19 62 TYR B N 1
ATOM 1946 C CA . TYR B 1 62 ? -10.391 -7.875 2.301 1 94.19 62 TYR B CA 1
ATOM 1947 C C . TYR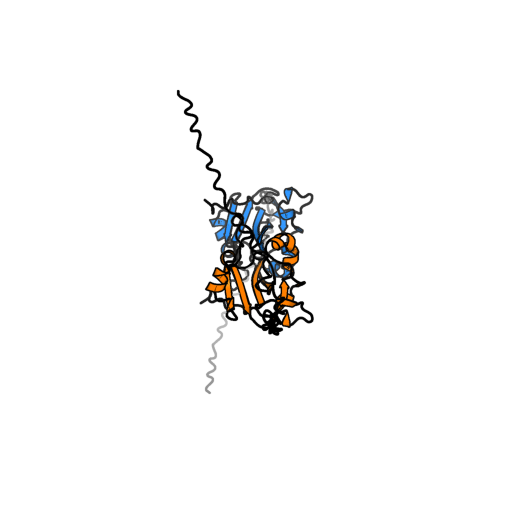 B 1 62 ? -9.891 -8.672 1.102 1 94.19 62 TYR B C 1
ATOM 1949 O O . TYR B 1 62 ? -10.461 -8.586 0.012 1 94.19 62 TYR B O 1
ATOM 1957 N N . LEU B 1 63 ? -8.867 -9.445 1.323 1 96.94 63 LEU B N 1
ATOM 1958 C CA . LEU B 1 63 ? -8.164 -10.078 0.213 1 96.94 63 LEU B CA 1
ATOM 1959 C C . LEU B 1 63 ? -8.789 -11.43 -0.117 1 96.94 63 LEU B C 1
ATOM 1961 O O . LEU B 1 63 ? -8.641 -11.938 -1.234 1 96.94 63 LEU B O 1
ATOM 1965 N N . GLN B 1 64 ? -9.484 -11.984 0.796 1 96.5 64 GLN B N 1
ATOM 1966 C CA . GLN B 1 64 ? -9.938 -13.367 0.701 1 96.5 64 GLN B CA 1
ATOM 1967 C C . GLN B 1 64 ? -10.945 -13.539 -0.431 1 96.5 64 GLN B C 1
ATOM 1969 O O . GLN B 1 64 ? -11.211 -14.664 -0.863 1 96.5 64 GLN B O 1
ATOM 1974 N N . ALA B 1 65 ? -11.586 -12.469 -0.9 1 94.69 65 ALA B N 1
ATOM 1975 C CA . ALA B 1 65 ? -12.508 -12.57 -2.027 1 94.69 65 ALA B CA 1
ATOM 1976 C C . ALA B 1 65 ? -11.75 -12.727 -3.342 1 94.69 65 ALA B C 1
ATOM 1978 O O . ALA B 1 65 ? -12.32 -13.172 -4.344 1 94.69 65 ALA B O 1
ATOM 1979 N N . THR B 1 66 ? -10.547 -12.398 -3.342 1 96.5 66 THR B N 1
ATOM 1980 C CA . THR B 1 66 ? -9.758 -12.391 -4.57 1 96.5 66 THR B CA 1
ATOM 1981 C C . THR B 1 66 ? -8.734 -13.523 -4.562 1 96.5 66 THR B C 1
ATOM 1983 O O . THR B 1 66 ? -8.492 -14.148 -5.598 1 96.5 66 THR B O 1
ATOM 1986 N N . TYR B 1 67 ? -8.219 -13.797 -3.422 1 98 67 TYR B N 1
ATOM 1987 C CA . TYR B 1 67 ? -7.098 -14.727 -3.316 1 98 67 TYR B CA 1
ATOM 1988 C C . TYR B 1 67 ? -7.473 -15.938 -2.477 1 98 67 TYR B C 1
ATOM 1990 O O . TYR B 1 67 ? -8.352 -15.859 -1.616 1 98 67 TYR B O 1
ATOM 1998 N N . ILE B 1 68 ? -6.73 -16.953 -2.752 1 98.44 68 ILE B N 1
ATOM 1999 C CA . ILE B 1 68 ? -6.863 -18.172 -1.963 1 98.44 68 ILE B CA 1
ATOM 2000 C C . ILE B 1 68 ? -5.82 -18.172 -0.846 1 98.44 68 ILE B C 1
ATOM 2002 O O . ILE B 1 68 ? -4.664 -17.812 -1.064 1 98.44 68 ILE B O 1
ATOM 2006 N N . TYR B 1 69 ? -6.246 -18.625 0.314 1 98.69 69 TYR B N 1
ATOM 2007 C CA . TYR B 1 69 ? -5.398 -18.625 1.501 1 98.69 69 TYR B CA 1
ATOM 2008 C C . TYR B 1 69 ? -4.148 -19.469 1.275 1 98.69 69 TYR B C 1
ATOM 2010 O O . TYR B 1 69 ? -4.242 -20.625 0.851 1 98.69 69 TYR B O 1
ATOM 2018 N N . PRO B 1 70 ? -3.006 -18.906 1.511 1 98.62 70 PRO B N 1
ATOM 2019 C CA . PRO B 1 70 ? -1.775 -19.688 1.371 1 98.62 70 PRO B CA 1
ATOM 2020 C C . PRO B 1 70 ? -1.558 -20.656 2.529 1 98.62 70 PRO B C 1
ATOM 2022 O O . PRO B 1 70 ? -2.309 -20.641 3.508 1 98.62 70 PRO B O 1
ATOM 2025 N N . LYS B 1 71 ? -0.537 -21.422 2.385 1 98.75 71 LYS B N 1
ATOM 2026 C CA . LYS B 1 71 ? -0.189 -22.312 3.486 1 98.75 71 LYS B CA 1
ATOM 2027 C C . LYS B 1 71 ? 0.408 -21.531 4.656 1 98.75 71 LYS B C 1
ATOM 2029 O O . LYS B 1 71 ? 0.281 -21.953 5.812 1 98.75 71 LYS B O 1
ATOM 2034 N N . VAL B 1 72 ? 1.118 -20.359 4.316 1 98.56 72 VAL B N 1
ATOM 2035 C CA . VAL B 1 72 ? 1.699 -19.594 5.406 1 98.56 72 VAL B CA 1
ATOM 2036 C C . VAL B 1 72 ? 1.859 -18.125 4.98 1 98.56 72 VAL B C 1
ATOM 2038 O O . VAL B 1 72 ? 2.146 -17.844 3.816 1 98.56 72 VAL B O 1
ATOM 2041 N N . PHE B 1 73 ? 1.61 -17.266 5.926 1 98.38 73 PHE B N 1
ATOM 2042 C CA . PHE B 1 73 ? 2.006 -15.867 5.797 1 98.38 73 PHE B CA 1
ATOM 2043 C C . PHE B 1 73 ? 3.348 -15.617 6.477 1 98.38 73 PHE B C 1
ATOM 2045 O O . PHE B 1 73 ? 3.506 -15.883 7.668 1 98.38 73 PHE B O 1
ATOM 2052 N N . THR B 1 74 ? 4.277 -15.086 5.672 1 97.5 74 THR B N 1
ATOM 2053 C CA . THR B 1 74 ? 5.594 -14.844 6.258 1 97.5 74 THR B CA 1
ATOM 2054 C C . THR B 1 74 ? 6.426 -13.938 5.355 1 97.5 74 THR B C 1
ATOM 2056 O O . THR B 1 74 ? 6.355 -14.039 4.129 1 97.5 74 THR B O 1
ATOM 2059 N N . ASP B 1 75 ? 7.234 -13.164 5.941 1 93.88 75 ASP B N 1
ATOM 2060 C CA . ASP B 1 75 ? 8.117 -12.312 5.148 1 93.88 75 ASP B CA 1
ATOM 2061 C C . ASP B 1 75 ? 9.258 -13.125 4.539 1 93.88 75 ASP B C 1
ATOM 2063 O O . ASP B 1 75 ? 9.945 -12.656 3.631 1 93.88 75 ASP B O 1
ATOM 2067 N N . ARG B 1 76 ? 9.438 -14.305 4.961 1 95.81 76 ARG B N 1
ATOM 2068 C CA . ARG B 1 76 ? 10.406 -15.211 4.352 1 95.81 76 ARG B CA 1
ATOM 2069 C C . ARG B 1 76 ? 9.945 -15.664 2.973 1 95.81 76 ARG B C 1
ATOM 2071 O O . ARG B 1 76 ? 10.711 -16.266 2.219 1 95.81 76 ARG B O 1
ATOM 2078 N N . CYS B 1 77 ? 8.766 -15.273 2.658 1 97.12 77 CYS B N 1
ATOM 2079 C CA . CYS B 1 77 ? 8.219 -15.609 1.346 1 97.12 77 CYS B CA 1
ATOM 2080 C C . CYS B 1 77 ? 9.008 -14.914 0.239 1 97.12 77 CYS B C 1
ATOM 2082 O O . CYS B 1 77 ? 8.906 -15.289 -0.931 1 97.12 77 CYS B O 1
ATOM 2084 N N . ARG B 1 78 ? 9.75 -13.922 0.581 1 95.44 78 ARG B N 1
ATOM 2085 C CA . ARG B 1 78 ? 10.609 -13.227 -0.374 1 95.44 78 ARG B CA 1
ATOM 2086 C C . ARG B 1 78 ? 11.641 -14.18 -0.969 1 95.44 78 ARG B C 1
ATOM 2088 O O . ARG B 1 78 ? 11.977 -14.07 -2.15 1 95.44 78 ARG B O 1
ATOM 2095 N N . ASP B 1 79 ? 12.148 -15.055 -0.17 1 94.88 79 ASP B N 1
ATOM 2096 C CA . ASP B 1 79 ? 13.125 -16.062 -0.583 1 94.88 79 ASP B CA 1
ATOM 2097 C C . ASP B 1 79 ? 12.867 -17.391 0.126 1 94.88 79 ASP B C 1
ATOM 2099 O O . ASP B 1 79 ? 13.633 -17.781 1.009 1 94.88 79 ASP B O 1
ATOM 2103 N N . PRO B 1 80 ? 11.859 -18.078 -0.381 1 95.75 80 PRO B N 1
ATOM 2104 C CA . PRO B 1 80 ? 11.453 -19.297 0.333 1 95.75 80 PRO B CA 1
ATOM 2105 C C . PRO B 1 80 ? 12.492 -20.406 0.25 1 95.75 80 PRO B C 1
ATOM 2107 O O . PRO B 1 80 ? 12.523 -21.297 1.102 1 95.75 80 PRO B O 1
ATOM 2110 N N . ASN B 1 81 ? 13.359 -20.359 -0.712 1 92.06 81 ASN B N 1
ATOM 2111 C CA . ASN B 1 81 ? 14.367 -21.406 -0.88 1 92.06 81 ASN B CA 1
ATOM 2112 C C . ASN B 1 81 ? 15.43 -21.344 0.214 1 92.06 81 ASN B C 1
ATOM 2114 O O . ASN B 1 81 ? 16.125 -22.328 0.46 1 92.06 81 ASN B O 1
ATOM 2118 N N . SER B 1 82 ? 15.484 -20.188 0.83 1 90.88 82 SER B N 1
ATOM 2119 C CA . SER B 1 82 ? 16.484 -20 1.886 1 90.88 82 SER B CA 1
ATOM 2120 C C . SER B 1 82 ? 15.914 -20.391 3.248 1 90.88 82 SER B C 1
ATOM 2122 O O . SER B 1 82 ? 16.641 -20.422 4.242 1 90.88 82 SER B O 1
ATOM 2124 N N . GLU B 1 83 ? 14.664 -20.656 3.287 1 87.88 83 GLU B N 1
ATOM 2125 C CA . GLU B 1 83 ? 13.992 -20.969 4.547 1 87.88 83 GLU B CA 1
ATOM 2126 C C . GLU B 1 83 ? 13.719 -22.453 4.672 1 87.88 83 GLU B C 1
ATOM 2128 O O . GLU B 1 83 ? 13.031 -23.047 3.824 1 87.88 83 GLU B O 1
ATOM 2133 N N . ARG B 1 84 ? 14.234 -22.953 5.777 1 89.56 84 ARG B N 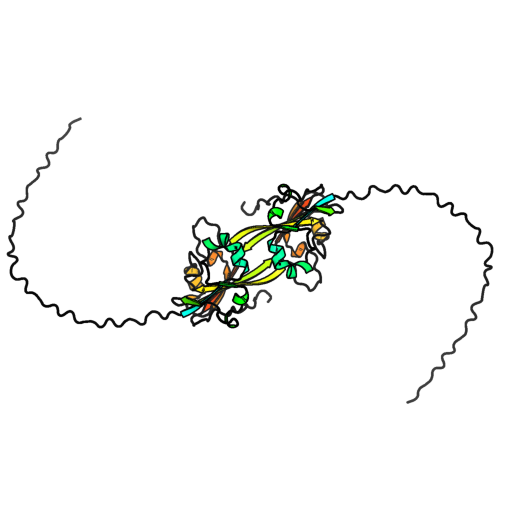1
ATOM 2134 C CA . ARG B 1 84 ? 13.953 -24.359 6.02 1 89.56 84 ARG B CA 1
ATOM 2135 C C . ARG B 1 84 ? 12.484 -24.562 6.402 1 89.56 84 ARG B C 1
ATOM 2137 O O . ARG B 1 84 ? 11.953 -23.844 7.234 1 89.56 84 ARG B O 1
ATOM 2144 N N . GLY B 1 85 ? 11.852 -25.484 5.664 1 93.62 85 GLY B N 1
ATOM 2145 C CA . GLY B 1 85 ? 10.508 -25.891 6.043 1 93.62 85 GLY B CA 1
ATOM 2146 C C . GLY B 1 85 ? 9.43 -25 5.43 1 93.62 85 GLY B C 1
ATOM 2147 O O . GLY B 1 85 ? 8.297 -24.984 5.914 1 93.62 85 GLY B O 1
ATOM 2148 N N . MET B 1 86 ? 9.812 -24.203 4.527 1 97.12 86 MET B N 1
ATOM 2149 C CA . MET B 1 86 ? 8.773 -23.422 3.85 1 97.12 86 MET B CA 1
ATOM 2150 C C . MET B 1 86 ? 7.723 -24.344 3.234 1 97.12 86 MET B C 1
ATOM 2152 O O . MET B 1 86 ? 8.062 -25.297 2.523 1 97.12 86 MET B O 1
ATOM 2156 N N . PRO B 1 87 ? 6.465 -24.047 3.455 1 98.06 87 PRO B N 1
ATOM 2157 C CA . PRO B 1 87 ? 5.426 -24.969 2.994 1 98.06 87 PRO B CA 1
ATOM 2158 C C . PRO B 1 87 ? 5.254 -24.953 1.477 1 98.06 87 PRO B C 1
ATOM 2160 O O . PRO B 1 87 ? 5.516 -23.938 0.832 1 98.06 87 PRO B O 1
ATOM 2163 N N . THR B 1 88 ? 4.824 -26.094 0.96 1 97.75 88 THR B N 1
ATOM 2164 C CA . THR B 1 88 ? 4.57 -26.281 -0.465 1 97.75 88 THR B CA 1
ATOM 2165 C C . THR B 1 88 ? 3.199 -26.906 -0.693 1 97.75 88 THR B C 1
ATOM 2167 O O . THR B 1 88 ? 2.547 -27.344 0.256 1 97.75 88 THR B O 1
ATOM 2170 N N . VAL B 1 89 ? 2.768 -26.859 -1.89 1 98 89 VAL B N 1
ATOM 2171 C CA . VAL B 1 89 ? 1.535 -27.5 -2.338 1 98 89 VAL B CA 1
ATOM 2172 C C . VAL B 1 89 ? 1.768 -28.188 -3.682 1 98 89 VAL B C 1
ATOM 2174 O O . VAL B 1 89 ? 2.623 -27.766 -4.461 1 98 89 VAL B O 1
ATOM 2177 N N . MET B 1 90 ? 1.009 -29.266 -3.871 1 97.06 90 MET B N 1
ATOM 2178 C CA . MET B 1 90 ? 1.063 -29.922 -5.172 1 97.06 90 MET B CA 1
ATOM 2179 C C . MET B 1 90 ? 0.155 -29.234 -6.176 1 97.06 90 MET B C 1
ATOM 2181 O O . MET B 1 90 ? -1.023 -29 -5.898 1 97.06 90 MET B O 1
ATOM 2185 N N . CYS B 1 91 ? 0.75 -28.891 -7.309 1 95.06 91 CYS B N 1
ATOM 2186 C CA . CYS B 1 91 ? 0.029 -28.188 -8.367 1 95.06 91 CYS B CA 1
ATOM 2187 C C . CYS B 1 91 ? -0.069 -29.062 -9.617 1 95.06 91 CYS B C 1
ATOM 2189 O O . CYS B 1 91 ? 0.707 -30 -9.789 1 95.06 91 CYS B O 1
ATOM 2191 N N . SER B 1 92 ? -1.018 -28.75 -10.492 1 87.69 92 SER B N 1
ATOM 2192 C CA . SER B 1 92 ? -1.215 -29.547 -11.695 1 87.69 92 SER B CA 1
ATOM 2193 C C . SER B 1 92 ? -0.058 -29.375 -12.672 1 87.69 92 SER B C 1
ATOM 2195 O O . SER B 1 92 ? 0.46 -30.344 -13.211 1 87.69 92 SER B O 1
ATOM 2197 N N . SER B 1 93 ? 0.403 -28.047 -12.914 1 83.88 93 SER B N 1
ATOM 2198 C CA . SER B 1 93 ? 1.478 -28.016 -13.898 1 83.88 93 SER B CA 1
ATOM 2199 C C . SER B 1 93 ? 2.318 -26.75 -13.75 1 83.88 93 SER B C 1
ATOM 2201 O O . SER B 1 93 ? 3.461 -26.703 -14.219 1 83.88 93 SER B O 1
ATOM 2203 N N . VAL B 1 94 ? 1.852 -25.812 -13.156 1 93.38 94 VAL B N 1
ATOM 2204 C CA . VAL B 1 94 ? 2.549 -24.531 -13.25 1 93.38 94 VAL B CA 1
ATOM 2205 C C . VAL B 1 94 ? 2.609 -23.875 -11.875 1 93.38 94 VAL B C 1
ATOM 2207 O O . VAL B 1 94 ? 1.598 -23.781 -11.18 1 93.38 94 VAL B O 1
ATOM 2210 N N . CYS B 1 95 ? 3.855 -23.469 -11.5 1 96.19 95 CYS B N 1
ATOM 2211 C CA . CYS B 1 95 ? 4.051 -22.625 -10.32 1 96.19 95 CYS B CA 1
ATOM 2212 C C . CYS B 1 95 ? 4.062 -21.141 -10.703 1 96.19 95 CYS B C 1
ATOM 2214 O O . CYS B 1 95 ? 4.52 -20.781 -11.789 1 96.19 95 CYS B O 1
ATOM 2216 N N . VAL B 1 96 ? 3.588 -20.344 -9.758 1 97.19 96 VAL B N 1
ATOM 2217 C CA . VAL B 1 96 ? 3.621 -18.922 -10.07 1 97.19 96 VAL B CA 1
ATOM 2218 C C . VAL B 1 96 ? 4.105 -18.125 -8.852 1 97.19 96 VAL B C 1
ATOM 2220 O O . VAL B 1 96 ? 4.012 -18.609 -7.719 1 97.19 96 VAL B O 1
ATOM 2223 N N . SER B 1 97 ? 4.633 -16.9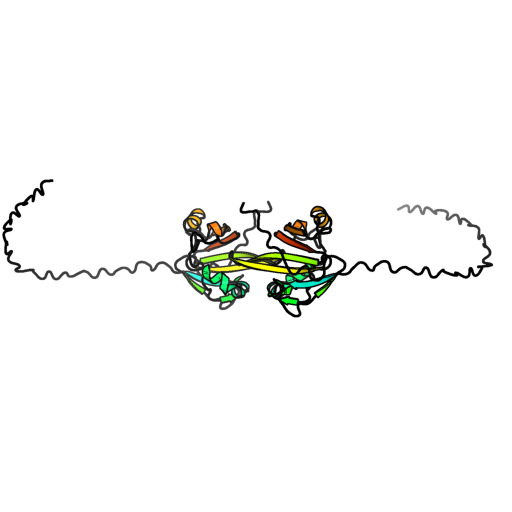84 -9.133 1 97.69 97 SER B N 1
ATOM 2224 C CA . SER B 1 97 ? 4.957 -15.953 -8.148 1 97.69 97 SER B CA 1
ATOM 2225 C C . SER B 1 97 ? 4.461 -14.586 -8.602 1 97.69 97 SER B C 1
ATOM 2227 O O . SER B 1 97 ? 4.652 -14.195 -9.75 1 97.69 97 SER B O 1
ATOM 2229 N N . LEU B 1 98 ? 3.76 -13.961 -7.727 1 97.75 98 LEU B N 1
ATOM 2230 C CA . LEU B 1 98 ? 3.35 -12.57 -7.906 1 97.75 98 LEU B CA 1
ATOM 2231 C C . LEU B 1 98 ? 4.18 -11.641 -7.023 1 97.75 98 LEU B C 1
ATOM 2233 O O . LEU B 1 98 ? 4.441 -11.953 -5.859 1 97.75 98 LEU B O 1
ATOM 2237 N N . MET B 1 99 ? 4.582 -10.516 -7.594 1 97.5 99 MET B N 1
ATOM 2238 C CA . MET B 1 99 ? 5.375 -9.547 -6.844 1 97.5 99 MET B CA 1
ATOM 2239 C C . MET B 1 99 ? 4.883 -8.125 -7.109 1 97.5 99 MET B C 1
ATOM 2241 O O . MET B 1 99 ? 4.602 -7.766 -8.258 1 97.5 99 MET B O 1
ATOM 2245 N N . GLU B 1 100 ? 4.734 -7.348 -6.062 1 96.5 100 GLU B N 1
ATOM 2246 C CA . GLU B 1 100 ? 4.383 -5.934 -6.172 1 96.5 100 GLU B CA 1
ATOM 2247 C C . GLU B 1 100 ? 5.246 -5.078 -5.246 1 96.5 100 GLU B C 1
ATOM 2249 O O . GLU B 1 100 ? 5.707 -5.555 -4.207 1 96.5 100 GLU B O 1
ATOM 2254 N N . PRO B 1 101 ? 5.43 -3.832 -5.707 1 94.88 101 PRO B N 1
ATOM 2255 C CA . PRO B 1 101 ? 6.137 -2.945 -4.781 1 94.88 101 PRO B CA 1
ATOM 2256 C C . PRO B 1 101 ? 5.316 -2.615 -3.537 1 94.88 101 PRO B C 1
ATOM 2258 O O . PRO B 1 101 ? 4.094 -2.48 -3.621 1 94.88 101 PRO B O 1
ATOM 2261 N N . ASP B 1 102 ? 6.043 -2.611 -2.463 1 94.94 102 ASP B N 1
ATOM 2262 C CA . ASP B 1 102 ? 5.473 -2.152 -1.199 1 94.94 102 ASP B CA 1
ATOM 2263 C C . ASP B 1 102 ? 5.812 -0.686 -0.945 1 94.94 102 ASP B C 1
ATOM 2265 O O . ASP B 1 102 ? 6.941 -0.359 -0.579 1 94.94 102 ASP B O 1
ATOM 2269 N N . VAL B 1 103 ? 4.766 0.145 -1.194 1 94.44 103 VAL B N 1
ATOM 2270 C CA . VAL B 1 103 ? 4.941 1.579 -0.996 1 94.44 103 VAL B CA 1
ATOM 2271 C C . VAL B 1 103 ? 3.98 2.076 0.08 1 94.44 103 VAL B C 1
ATOM 2273 O O . VAL B 1 103 ? 2.768 1.872 -0.02 1 94.44 103 VAL B O 1
ATOM 2276 N N . GLU B 1 104 ? 4.543 2.646 1.08 1 95.44 104 GLU B N 1
ATOM 2277 C CA . GLU B 1 104 ? 3.762 3.213 2.176 1 95.44 104 GLU B CA 1
ATOM 2278 C C . GLU B 1 104 ? 4.059 4.699 2.354 1 95.44 104 GLU B C 1
ATOM 2280 O O . GLU B 1 104 ? 5.211 5.086 2.559 1 95.44 104 GLU B O 1
ATOM 2285 N N . ALA B 1 105 ? 3.008 5.516 2.236 1 96.94 105 ALA B N 1
ATOM 2286 C CA . ALA B 1 105 ? 3.154 6.957 2.406 1 96.94 105 ALA B CA 1
ATOM 2287 C C . ALA B 1 105 ? 4.246 7.508 1.492 1 96.94 105 ALA B C 1
ATOM 2289 O O . ALA B 1 105 ? 5.02 8.383 1.896 1 96.94 105 ALA B O 1
ATOM 2290 N N . GLY B 1 106 ? 4.293 6.895 0.354 1 96.06 106 GLY B N 1
ATOM 2291 C CA . GLY B 1 106 ? 5.207 7.375 -0.67 1 96.06 106 GLY B CA 1
ATOM 2292 C C . GLY B 1 106 ? 6.617 6.84 -0.511 1 96.06 106 GLY B C 1
ATOM 2293 O O . GLY B 1 106 ? 7.52 7.219 -1.26 1 96.06 106 GLY B O 1
ATOM 2294 N N . VAL B 1 107 ? 6.824 6.043 0.475 1 95.38 107 VAL B N 1
ATOM 2295 C CA . VAL B 1 107 ? 8.141 5.477 0.732 1 95.38 107 VAL B CA 1
ATOM 2296 C C . VAL B 1 107 ? 8.18 4.02 0.273 1 95.38 107 VAL B C 1
ATOM 2298 O O . VAL B 1 107 ? 7.309 3.227 0.637 1 95.38 107 VAL B O 1
ATOM 2301 N N . PHE B 1 108 ? 9.203 3.723 -0.542 1 94.25 108 PHE B N 1
ATOM 2302 C CA . PHE B 1 108 ? 9.398 2.348 -0.982 1 94.25 108 PHE B CA 1
ATOM 2303 C C . PHE B 1 108 ? 10.047 1.517 0.119 1 94.25 108 PHE B C 1
ATOM 2305 O O . PHE B 1 108 ? 11.148 1.828 0.574 1 94.25 108 PHE B O 1
ATOM 2312 N N . ILE B 1 109 ? 9.383 0.464 0.426 1 92.69 109 ILE B N 1
ATOM 2313 C CA . ILE B 1 109 ? 9.828 -0.347 1.555 1 92.69 109 ILE B CA 1
ATOM 2314 C C . ILE B 1 109 ? 10.398 -1.67 1.048 1 92.69 109 ILE B C 1
ATOM 2316 O O . ILE B 1 109 ? 11.18 -2.324 1.741 1 92.69 109 ILE B O 1
ATOM 2320 N N . GLY B 1 110 ? 10.023 -2.055 -0.096 1 92.94 110 GLY B N 1
ATOM 2321 C CA . GLY B 1 110 ? 10.414 -3.332 -0.67 1 92.94 110 GLY B CA 1
ATOM 2322 C C . GLY B 1 110 ? 9.344 -3.938 -1.561 1 92.94 110 GLY B C 1
ATOM 2323 O O . GLY B 1 110 ? 8.648 -3.219 -2.279 1 92.94 110 GLY B O 1
ATOM 2324 N N . PHE B 1 111 ? 9.359 -5.262 -1.498 1 95.19 111 PHE B N 1
ATOM 2325 C CA . PHE B 1 111 ? 8.391 -5.977 -2.324 1 95.19 111 PHE B CA 1
ATOM 2326 C C . PHE B 1 111 ? 7.578 -6.949 -1.484 1 95.19 111 PHE B C 1
ATOM 2328 O O . PHE B 1 111 ? 8.039 -7.422 -0.446 1 95.19 111 PHE B O 1
ATOM 2335 N N . LYS B 1 112 ? 6.344 -7.148 -1.951 1 96.62 112 LYS B N 1
ATOM 2336 C CA . LYS B 1 112 ? 5.48 -8.188 -1.398 1 96.62 112 LYS B CA 1
ATOM 2337 C C . LYS B 1 112 ? 5.277 -9.328 -2.398 1 96.62 112 LYS B C 1
ATOM 2339 O O . LYS B 1 112 ? 5.312 -9.102 -3.609 1 96.62 112 LYS B O 1
ATOM 2344 N N . HIS B 1 113 ? 5.07 -10.477 -1.804 1 97.5 113 HIS B N 1
ATOM 2345 C CA . HIS B 1 113 ? 5.066 -11.656 -2.658 1 97.5 113 HIS B CA 1
ATOM 2346 C C . HIS B 1 113 ? 3.857 -12.539 -2.373 1 97.5 113 HIS B C 1
ATOM 2348 O O . HIS B 1 113 ? 3.422 -12.648 -1.226 1 97.5 113 HIS B O 1
ATOM 2354 N N . ILE B 1 114 ? 3.402 -13.148 -3.391 1 98.44 114 ILE B N 1
ATOM 2355 C CA . ILE B 1 114 ? 2.443 -14.25 -3.359 1 98.44 114 ILE B CA 1
ATOM 2356 C C . ILE B 1 114 ? 2.957 -15.406 -4.215 1 98.44 114 ILE B C 1
ATOM 2358 O O . ILE B 1 114 ? 3.32 -15.211 -5.375 1 98.44 114 ILE B O 1
ATOM 2362 N N . ARG B 1 115 ? 2.98 -16.562 -3.621 1 98.31 115 ARG B N 1
ATOM 2363 C CA . ARG B 1 115 ? 3.461 -17.734 -4.352 1 98.31 115 ARG B CA 1
ATOM 2364 C C . ARG B 1 115 ? 2.48 -18.891 -4.227 1 98.31 115 ARG B C 1
ATOM 2366 O O . ARG B 1 115 ? 1.893 -19.109 -3.166 1 98.31 115 ARG B O 1
ATOM 2373 N N . GLY B 1 116 ? 2.367 -19.625 -5.344 1 98.31 116 GLY B N 1
ATOM 2374 C CA . GLY B 1 116 ? 1.466 -20.766 -5.352 1 98.31 116 GLY B CA 1
ATOM 2375 C C . GLY B 1 116 ? 1.276 -21.359 -6.73 1 98.31 116 GLY B C 1
ATOM 2376 O O . GLY B 1 116 ? 2.184 -21.312 -7.566 1 98.31 116 GLY B O 1
ATOM 2377 N N . CYS B 1 117 ? 0.132 -22.078 -6.883 1 97.19 117 CYS B N 1
ATOM 2378 C CA . CYS B 1 117 ? -0.235 -22.688 -8.156 1 97.19 117 CYS B CA 1
ATOM 2379 C C . CYS B 1 117 ? -0.957 -21.703 -9.055 1 97.19 117 CYS B C 1
ATOM 2381 O O . CYS B 1 117 ? -1.795 -20.922 -8.586 1 97.19 117 CYS B O 1
ATOM 2383 N N . LEU B 1 118 ? -0.641 -21.781 -10.305 1 96 118 LEU B N 1
ATOM 2384 C CA . LEU B 1 118 ? -1.288 -20.891 -11.258 1 96 118 LEU B CA 1
ATOM 2385 C C . LEU B 1 118 ? -2.807 -20.969 -11.133 1 96 118 LEU B C 1
ATOM 2387 O O . LEU B 1 118 ? -3.494 -19.938 -11.234 1 96 118 LEU B O 1
ATOM 2391 N N . ASP B 1 119 ? -3.35 -22.094 -10.828 1 94.38 119 ASP B N 1
ATOM 2392 C CA . ASP B 1 119 ? -4.797 -22.281 -10.836 1 94.38 119 ASP B CA 1
ATOM 2393 C C . ASP B 1 119 ? -5.379 -22.156 -9.43 1 94.38 119 ASP B C 1
ATOM 2395 O O . ASP B 1 119 ? -6.59 -22.297 -9.242 1 94.38 119 ASP B O 1
ATOM 2399 N N . ARG B 1 120 ? -4.555 -21.812 -8.445 1 96.75 120 ARG B N 1
ATOM 2400 C CA . ARG B 1 120 ? -5.066 -21.859 -7.074 1 96.75 120 ARG B CA 1
ATOM 2401 C C . ARG B 1 120 ? -4.617 -20.625 -6.289 1 96.75 120 ARG B C 1
ATOM 2403 O O . ARG B 1 120 ? -4.715 -20.609 -5.059 1 96.75 120 ARG B O 1
ATOM 2410 N N . VAL B 1 121 ? -4.094 -19.672 -6.93 1 98.12 121 VAL B N 1
ATOM 2411 C CA . VAL B 1 121 ? -3.688 -18.469 -6.211 1 98.12 121 VAL B CA 1
ATOM 2412 C C . VAL B 1 121 ? -4.848 -17.469 -6.172 1 98.12 121 VAL B C 1
ATOM 2414 O O . VAL B 1 121 ? -5.039 -16.781 -5.172 1 98.12 121 VAL B O 1
ATOM 2417 N N . LEU B 1 122 ? -5.605 -17.484 -7.219 1 98 122 LEU B N 1
ATOM 2418 C CA . LEU B 1 122 ? -6.75 -16.578 -7.324 1 98 122 LEU B CA 1
ATOM 2419 C C . LEU B 1 122 ? -8.062 -17.359 -7.242 1 98 122 LEU B C 1
ATOM 2421 O O . LEU B 1 122 ? -8.195 -18.422 -7.848 1 98 122 LEU B O 1
ATOM 2425 N N . ARG B 1 123 ? -9.023 -16.781 -6.562 1 97.38 123 ARG B N 1
ATOM 2426 C CA . ARG B 1 123 ? -10.312 -17.438 -6.406 1 97.38 123 ARG B CA 1
ATOM 2427 C C . ARG B 1 123 ? -11.031 -17.578 -7.746 1 97.38 123 ARG B C 1
ATOM 2429 O O . ARG B 1 123 ? -11.688 -18.578 -8.008 1 97.38 123 ARG B O 1
ATOM 2436 N N . HIS B 1 124 ? -10.867 -16.609 -8.562 1 96.56 124 HIS B N 1
ATOM 2437 C CA . HIS B 1 124 ? -11.594 -16.609 -9.828 1 96.56 124 HIS B CA 1
ATOM 2438 C C . HIS B 1 124 ? -10.648 -16.797 -11.008 1 96.56 124 HIS B C 1
ATOM 2440 O O . HIS B 1 124 ? -11.031 -16.562 -12.164 1 96.56 124 HIS B O 1
ATOM 2446 N N . GLY B 1 125 ? -9.445 -17.047 -10.672 1 96.25 125 GLY B N 1
ATOM 2447 C CA . GLY B 1 125 ? -8.461 -17.422 -11.672 1 96.25 125 GLY B CA 1
ATOM 2448 C C . GLY B 1 125 ? -7.941 -16.234 -12.477 1 96.25 125 GLY B C 1
ATOM 2449 O O . GLY B 1 125 ? -8.438 -15.117 -12.336 1 96.25 125 GLY B O 1
ATOM 2450 N N . PHE B 1 126 ? -6.969 -16.562 -13.312 1 97.06 126 PHE B N 1
ATOM 2451 C CA . PHE B 1 126 ? -6.395 -15.602 -14.242 1 97.06 126 PHE B CA 1
ATOM 2452 C C . PHE B 1 126 ? -7.176 -15.578 -15.555 1 97.06 126 PHE B C 1
ATOM 2454 O O . PHE B 1 126 ? -7.801 -16.578 -15.93 1 97.06 126 PHE B O 1
ATOM 2461 N N . ASN B 1 127 ? -7.121 -14.422 -16.141 1 96.62 127 ASN B N 1
ATOM 2462 C CA . ASN B 1 127 ? -7.625 -14.297 -17.5 1 96.62 127 ASN B CA 1
ATOM 2463 C C . ASN B 1 127 ? -6.828 -15.164 -18.469 1 96.62 127 ASN B C 1
ATOM 2465 O O . ASN B 1 127 ? -5.684 -14.844 -18.797 1 96.62 127 ASN B O 1
ATOM 2469 N N . GLN B 1 128 ? -7.48 -16.156 -19.062 1 95.19 128 GLN B N 1
ATOM 2470 C CA . GLN B 1 128 ? -6.785 -17.141 -19.891 1 95.19 128 GLN B CA 1
ATOM 2471 C C . GLN B 1 128 ? -6.277 -16.5 -21.172 1 95.19 128 GLN B C 1
ATOM 2473 O O . GLN B 1 128 ? -5.215 -16.875 -21.688 1 95.19 128 GLN B O 1
ATOM 2478 N N . SER B 1 129 ? -7.066 -15.602 -21.672 1 95.5 129 SER B N 1
ATOM 2479 C CA . SER B 1 129 ? -6.625 -14.906 -22.875 1 95.5 129 SER B CA 1
ATOM 2480 C C . SER B 1 129 ? -5.328 -14.141 -22.625 1 95.5 129 SER B C 1
ATOM 2482 O O . SER B 1 129 ? -4.426 -14.156 -23.469 1 95.5 129 SER B O 1
ATOM 2484 N N . ALA B 1 130 ? -5.297 -13.5 -21.469 1 95.62 130 ALA B N 1
ATOM 2485 C CA . ALA B 1 130 ? -4.078 -12.781 -21.109 1 95.62 130 ALA B CA 1
ATOM 2486 C C . ALA B 1 130 ? -2.908 -13.75 -20.938 1 95.62 130 ALA B C 1
ATOM 2488 O O . ALA B 1 130 ? -1.795 -13.477 -21.391 1 95.62 130 ALA B O 1
ATOM 2489 N N . LEU B 1 131 ? -3.123 -14.859 -20.328 1 95.25 131 LEU B N 1
ATOM 2490 C CA . LEU B 1 131 ? -2.066 -15.844 -20.109 1 95.25 131 LEU B CA 1
ATOM 2491 C C . LEU B 1 131 ? -1.517 -16.359 -21.438 1 95.25 131 LEU B C 1
ATOM 2493 O O . LEU B 1 131 ? -0.304 -16.516 -21.594 1 95.25 131 LEU B O 1
ATOM 2497 N N . ARG B 1 132 ? -2.393 -16.578 -22.328 1 93.81 132 ARG B N 1
ATOM 2498 C CA . ARG B 1 132 ? -1.984 -17.078 -23.625 1 93.81 132 ARG B CA 1
ATOM 2499 C C . ARG B 1 132 ? -1.214 -16.016 -24.406 1 93.81 132 ARG B C 1
ATOM 2501 O O . ARG B 1 132 ? -0.158 -16.297 -24.984 1 93.81 132 ARG B O 1
ATOM 2508 N N . THR B 1 133 ? -1.792 -14.836 -24.375 1 94.25 133 THR B N 1
ATOM 2509 C CA . THR B 1 133 ? -1.196 -13.727 -25.109 1 94.25 133 THR B CA 1
ATOM 2510 C C . THR B 1 133 ? 0.235 -13.477 -24.641 1 94.25 133 THR B C 1
ATOM 2512 O O . THR B 1 133 ? 1.119 -13.203 -25.453 1 94.25 133 THR B O 1
ATOM 2515 N N . HIS B 1 134 ? 0.401 -13.703 -23.406 1 93.31 134 HIS B N 1
ATOM 2516 C CA . HIS B 1 134 ? 1.719 -13.383 -22.859 1 93.31 134 HIS B CA 1
ATOM 2517 C C . HIS B 1 134 ? 2.531 -14.648 -22.625 1 93.31 134 HIS B C 1
ATOM 2519 O O . HIS B 1 134 ? 3.588 -14.602 -21.984 1 93.31 134 HIS B O 1
ATOM 2525 N N . ARG B 1 135 ? 2.066 -15.797 -22.938 1 90.75 135 ARG B N 1
ATOM 2526 C CA . ARG B 1 135 ? 2.764 -17.078 -23.031 1 90.75 135 ARG B CA 1
ATOM 2527 C C . ARG B 1 135 ? 3.184 -17.562 -21.656 1 90.75 135 ARG B C 1
ATOM 2529 O O . ARG B 1 135 ? 4.285 -18.094 -21.484 1 90.75 135 ARG B O 1
ATOM 2536 N N . PHE B 1 136 ? 2.369 -17.453 -20.688 1 91.31 136 PHE B N 1
ATOM 2537 C CA . PHE B 1 136 ? 2.658 -17.922 -19.328 1 91.31 136 PHE B CA 1
ATOM 2538 C C . PHE B 1 136 ? 2.512 -19.438 -19.234 1 91.31 136 PHE B C 1
ATOM 2540 O O . PHE B 1 136 ? 3.004 -20.047 -18.281 1 91.31 136 PHE B O 1
ATOM 2547 N N . HIS B 1 137 ? 1.926 -20.016 -20.203 1 84.69 137 HIS B N 1
ATOM 2548 C CA . HIS B 1 137 ? 1.669 -21.438 -20.172 1 84.69 137 HIS B CA 1
ATOM 2549 C C . HIS B 1 137 ? 2.791 -22.219 -20.844 1 84.69 137 HIS B C 1
ATOM 2551 O O . HIS B 1 137 ? 2.816 -23.453 -20.797 1 84.69 137 HIS B O 1
ATOM 2557 N N . GLN B 1 138 ? 3.633 -21.562 -21.391 1 79.12 138 GLN B N 1
ATOM 2558 C CA . GLN B 1 138 ? 4.539 -22.281 -22.281 1 79.12 138 GLN B CA 1
ATOM 2559 C C . GLN B 1 138 ? 5.957 -22.312 -21.719 1 79.12 138 GLN B C 1
ATOM 2561 O O . GLN B 1 138 ? 6.656 -23.312 -21.828 1 79.12 138 GLN B O 1
ATOM 2566 N N . ASN B 1 139 ? 6.41 -21.266 -21.266 1 81.62 139 ASN B N 1
ATOM 2567 C CA . ASN B 1 139 ? 7.773 -21.125 -20.766 1 81.62 139 ASN B CA 1
ATOM 2568 C C . ASN B 1 139 ? 7.812 -20.359 -19.453 1 81.62 139 ASN B C 1
ATOM 2570 O O . ASN B 1 139 ? 6.812 -19.766 -19.047 1 81.62 139 ASN B O 1
ATOM 2574 N N . ASN B 1 140 ? 8.977 -20.625 -18.828 1 87.12 140 ASN B N 1
ATOM 2575 C CA . ASN B 1 140 ? 9.234 -19.734 -17.703 1 87.12 140 ASN B CA 1
ATOM 2576 C C . ASN B 1 140 ? 9.234 -18.266 -18.125 1 87.12 140 ASN B C 1
ATOM 2578 O O . ASN B 1 140 ? 9.977 -17.891 -19.047 1 87.12 140 ASN B O 1
ATOM 2582 N N . HIS B 1 141 ? 8.312 -17.531 -17.609 1 89.69 141 HIS B N 1
ATOM 2583 C CA . HIS B 1 141 ? 8.141 -16.156 -18.062 1 89.69 141 HIS B CA 1
ATOM 2584 C C . HIS B 1 141 ? 7.793 -15.242 -16.891 1 89.69 141 HIS B C 1
ATOM 2586 O O . HIS B 1 141 ? 7.121 -15.664 -15.945 1 89.69 141 HIS B O 1
ATOM 2592 N N . CYS B 1 142 ? 8.414 -14.117 -16.906 1 94.12 142 CYS B N 1
ATOM 2593 C CA . CYS B 1 142 ? 8.039 -13.062 -15.969 1 94.12 142 CYS B CA 1
ATOM 2594 C C . CYS B 1 142 ? 7.664 -11.789 -16.703 1 94.12 142 CYS B C 1
ATOM 2596 O O . CYS B 1 142 ? 8.398 -11.336 -17.578 1 94.12 142 CYS B O 1
ATOM 2598 N N . ARG B 1 143 ? 6.504 -11.242 -16.328 1 94.5 143 ARG B N 1
ATOM 2599 C CA . ARG B 1 143 ? 6.066 -9.992 -16.938 1 94.5 143 ARG B CA 1
ATOM 2600 C C . ARG B 1 143 ? 5.242 -9.164 -15.945 1 94.5 143 ARG B C 1
ATOM 2602 O O . ARG B 1 143 ? 4.465 -9.719 -15.164 1 94.5 143 ARG B O 1
ATOM 2609 N N . THR B 1 144 ? 5.449 -7.852 -16.078 1 96.25 144 THR B N 1
ATOM 2610 C CA . THR B 1 144 ? 4.594 -6.941 -15.32 1 96.25 144 THR B CA 1
ATOM 2611 C C . THR B 1 144 ? 3.369 -6.547 -16.141 1 96.25 144 THR B C 1
ATOM 2613 O O . THR B 1 144 ? 3.498 -6.066 -17.266 1 96.25 144 THR B O 1
ATOM 2616 N N . LEU B 1 145 ? 2.268 -6.805 -15.609 1 96.69 145 LEU B N 1
ATOM 2617 C CA . LEU B 1 145 ? 1.005 -6.52 -16.281 1 96.69 145 LEU B CA 1
ATOM 2618 C C . LEU B 1 145 ? 0.01 -5.879 -15.312 1 96.69 145 LEU B C 1
ATOM 2620 O O . LEU B 1 145 ? 0.167 -5.984 -14.094 1 96.69 145 LEU B O 1
ATOM 2624 N N . SER B 1 146 ? -0.987 -5.227 -15.922 1 97.44 146 SER B N 1
ATOM 2625 C CA . SER B 1 146 ? -2.074 -4.719 -15.086 1 97.44 146 SER B CA 1
ATOM 2626 C C . SER B 1 146 ? -2.916 -5.859 -14.523 1 97.44 146 SER B C 1
ATOM 2628 O O . SER B 1 146 ? -3.256 -6.801 -15.242 1 97.44 146 SER B O 1
ATOM 2630 N N . ARG B 1 147 ? -3.275 -5.66 -13.289 1 97.62 147 ARG B N 1
ATOM 2631 C CA . ARG B 1 147 ? -4.109 -6.684 -12.664 1 97.62 147 ARG B CA 1
ATOM 2632 C C . ARG B 1 147 ? -5.473 -6.77 -13.344 1 97.62 147 ARG B C 1
ATOM 2634 O O . ARG B 1 147 ? -6.051 -7.852 -13.453 1 97.62 147 ARG B O 1
ATOM 2641 N N . SER B 1 148 ? -5.934 -5.66 -13.773 1 95.75 148 SER B N 1
ATOM 2642 C CA . SER B 1 148 ? -7.242 -5.629 -14.422 1 95.75 148 SER B CA 1
ATOM 2643 C C . SER B 1 148 ? -7.254 -6.48 -15.688 1 95.75 148 SER B C 1
ATOM 2645 O O . SER B 1 148 ? -8.297 -7.012 -16.078 1 95.75 148 SER B O 1
ATOM 2647 N N . ALA B 1 149 ? -6.152 -6.641 -16.281 1 95.06 149 ALA B N 1
ATOM 2648 C CA . ALA B 1 149 ? -6.031 -7.477 -17.484 1 95.06 149 ALA B CA 1
ATOM 2649 C C . ALA B 1 149 ? -5.754 -8.93 -17.109 1 95.06 149 ALA B C 1
ATOM 2651 O O . ALA B 1 149 ? -6.152 -9.844 -17.828 1 95.06 149 ALA B O 1
ATOM 2652 N N . LEU B 1 150 ? -5.191 -9.102 -16 1 97.12 150 LEU B N 1
ATOM 2653 C CA . LEU B 1 150 ? -4.641 -10.398 -15.633 1 97.12 150 LEU B CA 1
ATOM 2654 C C . LEU B 1 150 ? -5.648 -11.211 -14.82 1 97.12 150 LEU B C 1
ATOM 2656 O O . LEU B 1 150 ? -5.652 -12.445 -14.883 1 97.12 150 LEU B O 1
ATOM 2660 N N . PHE B 1 151 ? -6.406 -10.508 -14.055 1 97.56 151 PHE B N 1
ATOM 2661 C CA . PHE B 1 151 ? -7.301 -11.195 -13.133 1 97.56 151 PHE B CA 1
ATOM 2662 C C . PHE B 1 151 ? -8.711 -11.281 -13.703 1 97.56 151 PHE B C 1
ATOM 2664 O O . PHE B 1 151 ? -9.203 -10.32 -14.305 1 97.56 151 PHE B O 1
ATOM 2671 N N . ASN B 1 152 ? -9.289 -12.422 -13.445 1 95.69 152 ASN B N 1
ATOM 2672 C CA . ASN B 1 152 ? -10.727 -12.492 -13.703 1 95.69 152 ASN B CA 1
ATOM 2673 C C . ASN B 1 152 ? -11.531 -11.844 -12.578 1 95.69 152 ASN B C 1
ATOM 2675 O O . ASN B 1 152 ? -11.258 -12.078 -11.398 1 95.69 152 ASN B O 1
ATOM 2679 N N . PRO B 1 153 ? -12.492 -11.047 -12.969 1 89.31 153 PRO B N 1
ATOM 2680 C CA . PRO B 1 153 ? -13.359 -10.523 -11.914 1 89.31 153 PRO B CA 1
ATOM 2681 C C . PRO B 1 153 ? -14.305 -11.578 -11.352 1 89.31 153 PRO B C 1
ATOM 2683 O O . PRO B 1 153 ? -14.609 -12.57 -12.023 1 89.31 153 PRO B O 1
ATOM 2686 N N . ALA B 1 154 ? -14.625 -11.328 -10.039 1 85.31 154 ALA B N 1
ATOM 2687 C CA . ALA B 1 154 ? -15.664 -12.211 -9.508 1 85.31 154 ALA B CA 1
ATOM 2688 C C . ALA B 1 154 ? -16.984 -12 -10.25 1 85.31 154 ALA B C 1
ATOM 2690 O O . ALA B 1 154 ? -17.625 -12.969 -10.664 1 85.31 154 ALA B O 1
ATOM 2691 N N . ARG B 1 155 ? -17.328 -10.734 -10.266 1 84.38 155 ARG B N 1
ATOM 2692 C CA . ARG B 1 155 ? -18.469 -10.312 -11.055 1 84.38 155 ARG B CA 1
ATOM 2693 C C . ARG B 1 155 ? -18.078 -9.234 -12.062 1 84.38 155 ARG B C 1
ATOM 2695 O O . ARG B 1 155 ? -17.156 -8.461 -11.82 1 84.38 155 ARG B O 1
ATOM 2702 N N . THR B 1 156 ? -18.766 -9.258 -13.086 1 79.81 156 THR B N 1
ATOM 2703 C CA . THR B 1 156 ? -18.484 -8.281 -14.141 1 79.81 156 THR B CA 1
ATOM 2704 C C . THR B 1 156 ? -18.641 -6.859 -13.617 1 79.81 156 THR B C 1
ATOM 2706 O O . THR B 1 156 ? -17.969 -5.938 -14.086 1 79.81 156 THR B O 1
ATOM 2709 N N . THR B 1 157 ? -19.391 -6.664 -12.586 1 82.38 157 THR B N 1
ATOM 2710 C CA . THR B 1 157 ? -19.703 -5.336 -12.07 1 82.38 157 THR B CA 1
ATOM 2711 C C . THR B 1 157 ? -18.719 -4.945 -10.969 1 82.38 157 THR B C 1
ATOM 2713 O O . THR B 1 157 ? -18.719 -3.799 -10.516 1 82.38 157 THR B O 1
ATOM 2716 N N . ASP B 1 158 ? -17.922 -5.914 -10.664 1 84.69 158 ASP B N 1
ATOM 2717 C CA . ASP B 1 158 ? -16.969 -5.625 -9.594 1 84.69 158 ASP B CA 1
ATOM 2718 C C . ASP B 1 158 ? -15.844 -4.715 -10.086 1 84.69 158 ASP B C 1
ATOM 2720 O O . ASP B 1 158 ? -15.438 -4.801 -11.25 1 84.69 158 ASP B O 1
ATOM 2724 N N . PRO B 1 159 ? -15.539 -3.791 -9.219 1 82.25 159 PRO B N 1
ATOM 2725 C CA . PRO B 1 159 ? -14.359 -3.02 -9.609 1 82.25 159 PRO B CA 1
ATOM 2726 C C . PRO B 1 159 ? -13.141 -3.9 -9.891 1 82.25 159 PRO B C 1
ATOM 2728 O O . PRO B 1 159 ? -12.938 -4.906 -9.203 1 82.25 159 PRO B O 1
ATOM 2731 N N . PRO B 1 160 ? -12.492 -3.523 -10.945 1 85.88 160 PRO B N 1
ATOM 2732 C CA . PRO B 1 160 ? -11.305 -4.316 -11.273 1 85.88 160 PRO B CA 1
ATOM 2733 C C . PRO B 1 160 ? -10.211 -4.199 -10.211 1 85.88 160 PRO B C 1
ATOM 2735 O O . PRO B 1 160 ? -10.172 -3.221 -9.461 1 85.88 160 PRO B O 1
ATOM 2738 N N . ALA B 1 161 ? -9.391 -5.293 -10.18 1 93.69 161 ALA B N 1
ATOM 2739 C CA . ALA B 1 161 ? -8.188 -5.223 -9.344 1 93.69 161 ALA B CA 1
ATOM 2740 C C . ALA B 1 161 ? -7.285 -4.074 -9.789 1 93.69 161 ALA B C 1
ATOM 2742 O O . ALA B 1 161 ? -7.145 -3.809 -10.984 1 93.69 161 ALA B O 1
ATOM 2743 N N . LEU B 1 162 ? -6.645 -3.436 -8.836 1 94.94 162 LEU B N 1
ATOM 2744 C CA . LEU B 1 162 ? -5.93 -2.193 -9.094 1 94.94 162 LEU B CA 1
ATOM 2745 C C . LEU B 1 162 ? -4.43 -2.451 -9.234 1 94.94 162 LEU B C 1
ATOM 2747 O O . LEU B 1 162 ? -3.891 -3.352 -8.586 1 94.94 162 LEU B O 1
ATOM 2751 N N . GLY B 1 163 ? -3.873 -1.627 -10.102 1 95.31 163 GLY B N 1
ATOM 2752 C CA . GLY B 1 163 ? -2.42 -1.559 -10.164 1 95.31 163 GLY B CA 1
ATOM 2753 C C . GLY B 1 163 ? -1.803 -2.676 -10.977 1 95.31 163 GLY B C 1
ATOM 2754 O O . GLY B 1 163 ? -2.516 -3.539 -11.5 1 95.31 163 GLY B O 1
ATOM 2755 N N . ASP B 1 164 ? -0.437 -2.598 -11.07 1 96 164 ASP B N 1
ATOM 2756 C CA . ASP B 1 164 ? 0.332 -3.596 -11.805 1 96 164 ASP B CA 1
ATOM 2757 C C . ASP B 1 164 ? 0.916 -4.645 -10.867 1 96 164 ASP B C 1
ATOM 2759 O O . ASP B 1 164 ? 1.029 -4.406 -9.656 1 96 164 ASP B O 1
ATOM 2763 N N . VAL B 1 165 ? 1.197 -5.75 -11.492 1 97.38 165 VAL B N 1
ATOM 2764 C CA . VAL B 1 165 ? 1.836 -6.832 -10.75 1 97.38 165 VAL B CA 1
ATOM 2765 C C . VAL B 1 165 ? 2.783 -7.602 -11.672 1 97.38 165 VAL B C 1
ATOM 2767 O O . VAL B 1 165 ? 2.518 -7.746 -12.867 1 97.38 165 VAL B O 1
ATOM 2770 N N . GLN B 1 166 ? 3.873 -8.008 -11.102 1 96.94 166 GLN B N 1
ATOM 2771 C CA . GLN B 1 166 ? 4.742 -8.914 -11.844 1 96.94 166 GLN B CA 1
ATOM 2772 C C . GLN B 1 166 ? 4.32 -10.367 -11.648 1 96.94 166 GLN B C 1
ATOM 2774 O O . GLN B 1 166 ? 4.25 -10.844 -10.516 1 96.94 166 GLN B O 1
ATOM 2779 N N . LEU B 1 167 ? 4.043 -10.984 -12.68 1 97 167 LEU B N 1
ATOM 2780 C CA . LEU B 1 167 ? 3.723 -12.406 -12.664 1 97 167 LEU B CA 1
ATOM 2781 C C . LEU B 1 167 ? 4.852 -13.227 -13.281 1 97 167 LEU B C 1
ATOM 2783 O O . LEU B 1 167 ? 5.309 -12.93 -14.383 1 97 167 LEU B O 1
ATOM 2787 N N . CYS B 1 168 ? 5.258 -14.227 -12.531 1 96.31 168 CYS B N 1
ATOM 2788 C CA . CYS B 1 168 ? 6.219 -15.188 -13.047 1 96.31 168 CYS B CA 1
ATOM 2789 C C . CYS B 1 168 ? 5.648 -16.594 -13.023 1 96.31 168 CYS B C 1
ATOM 2791 O O . CYS B 1 168 ? 5.094 -17.031 -12.008 1 96.31 168 CYS B O 1
ATOM 2793 N N . SER B 1 169 ? 5.754 -17.312 -14.086 1 95.38 169 SER B N 1
ATOM 2794 C CA . SER B 1 169 ? 5.371 -18.719 -14.156 1 95.38 169 SER B CA 1
ATOM 2795 C C . SER B 1 169 ? 6.586 -19.609 -14.398 1 95.38 169 SER B C 1
ATOM 2797 O O . SER B 1 169 ? 7.551 -19.188 -15.047 1 95.38 169 SER B O 1
ATOM 2799 N N . CYS B 1 170 ? 6.531 -20.781 -13.867 1 94 170 CYS B N 1
ATOM 2800 C CA . CYS B 1 170 ? 7.617 -21.734 -14.055 1 94 170 CYS B CA 1
ATOM 2801 C C . CYS B 1 170 ? 7.109 -23.172 -13.938 1 94 170 CYS B C 1
ATOM 2803 O O . CYS B 1 170 ? 6.039 -23.406 -13.375 1 94 170 CYS B O 1
ATOM 2805 N N . TYR B 1 171 ? 7.824 -24.219 -14.508 1 90.94 171 TYR B N 1
ATOM 2806 C CA . TYR B 1 171 ? 7.309 -25.562 -14.656 1 90.94 171 TYR B CA 1
ATOM 2807 C C . TYR B 1 171 ? 8.188 -26.578 -13.914 1 90.94 171 TYR B C 1
ATOM 2809 O O . TYR B 1 171 ? 7.949 -27.781 -13.984 1 90.94 171 TYR B O 1
ATOM 2817 N N . GLY B 1 172 ? 8.805 -26.422 -12.914 1 90.88 172 GLY B N 1
ATOM 2818 C CA . GLY B 1 172 ? 9.609 -27.344 -12.117 1 90.88 172 GLY B CA 1
ATOM 2819 C C . GLY B 1 172 ? 9.281 -27.281 -10.633 1 90.88 172 GLY B C 1
ATOM 2820 O O . GLY B 1 172 ? 8.57 -26.375 -10.188 1 90.88 172 GLY B O 1
ATOM 2821 N N . ASP B 1 173 ? 9.734 -28.297 -9.961 1 93.5 173 ASP B N 1
ATOM 2822 C CA . ASP B 1 173 ? 9.5 -28.328 -8.516 1 93.5 173 ASP B CA 1
ATOM 2823 C C . ASP B 1 173 ? 10.164 -27.125 -7.836 1 93.5 173 ASP B C 1
ATOM 2825 O O . ASP B 1 173 ? 11.336 -26.844 -8.07 1 93.5 173 ASP B O 1
ATOM 2829 N N . ARG B 1 174 ? 9.328 -26.438 -7.082 1 95.19 174 ARG B N 1
ATOM 2830 C CA . ARG B 1 174 ? 9.781 -25.375 -6.203 1 95.19 174 ARG B CA 1
ATOM 2831 C C . ARG B 1 174 ? 10.508 -24.281 -6.992 1 95.19 174 ARG B C 1
ATOM 2833 O O . ARG B 1 174 ? 11.43 -23.641 -6.477 1 95.19 174 ARG B O 1
ATOM 2840 N N . CYS B 1 175 ? 10.055 -24.188 -8.211 1 94.25 175 CYS B N 1
ATOM 2841 C CA . CYS B 1 175 ? 10.766 -23.25 -9.078 1 94.25 175 CYS B CA 1
ATOM 2842 C C . CYS B 1 175 ? 10.32 -21.812 -8.805 1 94.25 175 CYS B C 1
ATOM 2844 O O . CYS B 1 175 ? 10.984 -20.859 -9.234 1 94.25 175 CYS B O 1
ATOM 2846 N N . ASN B 1 176 ? 9.227 -21.609 -8.102 1 96.56 176 ASN B N 1
ATOM 2847 C CA . ASN B 1 176 ? 8.695 -20.266 -7.91 1 96.56 176 ASN B CA 1
ATOM 2848 C C . ASN B 1 176 ? 9.344 -19.562 -6.719 1 96.56 176 ASN B C 1
ATOM 2850 O O . ASN B 1 176 ? 8.742 -18.688 -6.094 1 96.56 176 ASN B O 1
ATOM 2854 N N . TYR B 1 177 ? 10.586 -19.938 -6.324 1 92.94 177 TYR B N 1
ATOM 2855 C CA . TYR B 1 177 ? 11.289 -19.297 -5.219 1 92.94 177 TYR B CA 1
ATOM 2856 C C . TYR B 1 177 ? 11.828 -17.922 -5.629 1 92.94 177 TYR B C 1
ATOM 2858 O O . TYR B 1 177 ? 12.055 -17.062 -4.781 1 92.94 177 TYR B O 1
ATOM 2866 N N . SER B 1 178 ? 12.133 -17.75 -6.855 1 78.06 178 SER B N 1
ATOM 2867 C CA . SER B 1 178 ? 12.766 -16.516 -7.293 1 78.06 178 SER B CA 1
ATOM 2868 C C . SER B 1 178 ? 11.836 -15.68 -8.172 1 78.06 178 SER B C 1
ATOM 2870 O O . SER B 1 178 ? 10.953 -16.234 -8.836 1 78.06 178 SER B O 1
ATOM 2872 N N . THR B 1 179 ? 11.703 -14.445 -7.836 1 69.31 179 THR B N 1
ATOM 2873 C CA . THR B 1 179 ? 11.117 -13.5 -8.773 1 69.31 179 THR B CA 1
ATOM 2874 C C . THR B 1 179 ? 12.188 -12.578 -9.352 1 69.31 179 THR B C 1
ATOM 2876 O O . THR B 1 179 ? 12.758 -11.75 -8.633 1 69.31 179 THR B O 1
ATOM 2879 N N . PRO B 1 180 ? 12.711 -12.992 -10.586 1 58.81 180 PRO B N 1
ATOM 2880 C CA . PRO B 1 180 ? 13.695 -12.055 -11.125 1 58.81 180 PRO B CA 1
ATOM 2881 C C . PRO B 1 180 ? 13.203 -10.609 -11.133 1 58.81 180 PRO B C 1
ATOM 2883 O O . PRO B 1 180 ? 12.008 -10.367 -11.336 1 58.81 180 PRO B O 1
ATOM 2886 N N . LEU B 1 181 ? 13.789 -9.703 -10.32 1 55.59 181 LEU B N 1
ATOM 2887 C CA . LEU B 1 181 ? 13.438 -8.289 -10.414 1 55.59 181 LEU B CA 1
ATOM 2888 C C . LEU B 1 181 ? 13.5 -7.801 -11.859 1 55.59 181 LEU B C 1
ATOM 2890 O O . LEU B 1 181 ? 14.5 -8.023 -12.547 1 55.59 181 LEU B O 1
ATOM 2894 N N . MET B 1 182 ? 12.547 -7.898 -12.578 1 50 182 MET B N 1
ATOM 2895 C CA . MET B 1 182 ? 12.641 -7.32 -13.914 1 50 182 MET B CA 1
ATOM 2896 C C . MET B 1 182 ? 13.344 -5.969 -13.875 1 50 182 MET B C 1
ATOM 2898 O O . MET B 1 182 ? 13.086 -5.156 -12.984 1 50 182 MET B O 1
ATOM 2902 N N . THR B 1 183 ? 14.625 -5.914 -14.219 1 43.03 183 THR B N 1
ATOM 2903 C CA . THR B 1 183 ? 15.203 -4.637 -14.617 1 43.03 183 THR B CA 1
ATOM 2904 C C . THR B 1 183 ? 14.172 -3.771 -15.336 1 43.03 183 THR B C 1
ATOM 2906 O O . THR B 1 183 ? 13.578 -4.199 -16.328 1 43.03 183 THR B O 1
ATOM 2909 N N . SER B 1 184 ? 13.414 -3.131 -14.711 1 39.75 184 SER B N 1
ATOM 2910 C CA . SER B 1 184 ? 12.664 -2.068 -15.367 1 39.75 184 SER B CA 1
ATOM 2911 C C . SER B 1 184 ? 13.453 -1.469 -16.531 1 39.75 184 SER B C 1
ATOM 2913 O O . SER B 1 184 ? 14.555 -0.95 -16.328 1 39.75 184 SER B O 1
ATOM 2915 N N . SER B 1 185 ? 13.328 -1.902 -17.75 1 35.47 185 SER B N 1
ATOM 2916 C CA . SER B 1 185 ? 13.531 -0.961 -18.844 1 35.47 185 SER B CA 1
ATOM 2917 C C . SER B 1 185 ? 12.82 0.36 -18.578 1 35.47 185 SER B C 1
ATOM 2919 O O . SER B 1 185 ? 11.82 0.675 -19.234 1 35.47 185 SER B O 1
ATOM 2921 N N . LEU B 1 186 ? 12.281 0.68 -17.562 1 34.38 186 LEU B N 1
ATOM 2922 C CA . LEU B 1 186 ? 11.812 2.062 -17.531 1 34.38 186 LEU B CA 1
ATOM 2923 C C . LEU B 1 186 ? 12.984 3.033 -17.672 1 34.38 186 LEU B C 1
ATOM 2925 O O . LEU B 1 186 ? 12.789 4.203 -18.016 1 34.38 186 LEU B O 1
ATOM 2929 N N . LEU B 1 187 ? 14.195 2.943 -16.984 1 30.62 187 LEU B N 1
ATOM 2930 C CA . LEU B 1 187 ? 15.078 4.098 -17.078 1 30.62 187 LEU B CA 1
ATOM 2931 C C . LEU B 1 187 ? 15.75 4.156 -18.453 1 30.62 187 LEU B C 1
ATOM 2933 O O . LEU B 1 187 ? 16.547 5.062 -18.719 1 30.62 187 LEU B O 1
ATOM 2937 N N . LEU B 1 188 ? 15.773 3.162 -19.297 1 25.05 188 LEU B N 1
ATOM 2938 C CA . LEU B 1 188 ? 16.422 3.676 -20.516 1 25.05 188 LEU B CA 1
ATOM 2939 C C . LEU B 1 188 ? 15.414 4.445 -21.375 1 25.05 188 LEU B C 1
ATOM 2941 O O . LEU B 1 188 ? 14.281 4.008 -21.547 1 25.05 188 LEU B O 1
#

Radius of gyration: 38.86 Å; Cα contacts (8 Å, |Δi|>4): 659; chains: 2; bounding box: 142×128×70 Å

pLDDT: mean 76.92, std 28.34, range [22.44, 98.75]

Solvent-accessible surface area (backbone atoms only — not comparable to full-atom values): 22218 Å² total; per-residue (Å²): 131,87,73,79,78,79,78,77,82,76,78,79,77,77,74,80,75,80,76,74,79,83,68,83,73,71,76,70,75,72,74,66,71,79,69,76,68,70,73,60,80,68,77,64,61,27,40,16,41,20,24,22,24,39,73,51,62,82,46,33,88,72,42,55,80,51,32,44,84,53,79,39,67,30,67,56,43,68,44,35,79,79,40,88,82,59,52,65,43,83,22,67,55,38,19,21,27,38,39,35,80,34,68,56,97,30,37,81,75,50,73,41,37,39,31,18,30,57,80,55,40,31,65,56,29,60,27,62,66,46,37,58,76,68,40,47,82,75,42,74,37,74,49,75,41,48,30,53,61,39,43,38,65,89,42,91,83,47,79,66,46,42,58,64,34,32,42,30,27,28,75,46,68,52,50,39,37,64,72,81,74,72,74,65,72,69,82,108,140,89,82,78,77,80,75,76,80,80,80,79,77,79,73,80,78,78,79,74,79,80,71,79,76,74,78,73,77,73,78,73,73,79,70,75,72,72,73,61,80,68,76,65,62,26,40,16,41,20,23,22,25,40,73,52,61,81,46,32,90,71,41,55,79,51,32,44,86,54,79,38,67,30,69,58,43,69,44,35,79,78,41,88,83,58,52,65,44,83,23,67,56,39,20,21,29,37,41,35,78,35,67,56,96,30,39,79,76,50,72,40,36,38,29,21,30,58,80,56,39,32,64,57,30,59,26,62,68,48,37,57,75,68,38,47,82,75,40,74,35,74,49,76,41,48,30,54,62,39,43,37,63,89,40,92,84,49,78,69,45,43,58,65,35,32,41,31,28,28,74,45,66,52,51,37,35,65,73,82,73,71,74,66,76,66,81,112

InterPro domains:
  IPR010558 Caenorhabditis elegans ly-6-related [PF06579] (51-177)
  IPR010558 Caenorhabditis elegans ly-6-related [PTHR34722] (40-186)

Secondary structure (DSSP, 8-state):
---------------------------------------------EEEE-EE-THHHHTHHHHTTTB---SEE-GGGGSGGGSTT--EEEESS-EEEEEEEEEETTEEEEEEEEEEETTTSBTT-B-HHHHHHTTTTTS-EEEEEEHHHHBPPSSTTSPPPPSEEEEEEE-STTGGG-------TT--/---------------------------------------------EEEE-EE-THHHHTHHHHTTTB---SEE-GGGGSGGGSTT--EEEESS-EEEEEEEEEETTEEEEEEEEEEETTTSBTT-B-HHHHHHTTTTTS-EEEEEEHHHHBPPSSTTSPPPPSEEEEEEE-STTGGG-------TT--